Protein AF-A0A453T4C4-F1 (afdb_monomer_lite)

InterPro domains:
  IPR002092 DNA-directed RNA polymerase, phage-type [PTHR10102] (1-277)
  IPR024075 DNA-directed RNA polymerase, helix hairpin domain superfamily [G3DSA:1.10.287.260] (203-277)
  IPR029262 DNA-directed RNA polymerase, N-terminal [PF14700] (4-201)
  IPR029262 DNA-directed RNA polymerase, N-terminal [SM01311] (3-202)
  IPR037159 DNA-directed RNA polymerase, N-terminal domain superfamily [G3DSA:1.10.1320.10] (1-201)
  IPR043502 DNA/RNA polymerase superfamily [SSF56672] (8-277)

Structure (mmCIF, N/CA/C/O backbone):
data_AF-A0A453T4C4-F1
#
_entry.id   AF-A0A453T4C4-F1
#
loop_
_atom_site.group_PDB
_atom_site.id
_atom_site.type_symbol
_atom_site.label_atom_id
_atom_site.label_alt_id
_atom_site.label_comp_id
_atom_site.label_asym_id
_atom_site.label_entity_id
_atom_site.label_seq_id
_atom_site.pdbx_PDB_ins_code
_atom_site.Cartn_x
_atom_site.Cartn_y
_atom_site.Cartn_z
_atom_site.occupancy
_atom_site.B_iso_or_equiv
_atom_site.auth_seq_id
_atom_site.auth_comp_id
_atom_site.auth_asym_id
_atom_site.auth_atom_id
_atom_site.pdbx_PDB_model_num
ATOM 1 N N . TYR A 1 1 ? -4.595 -23.601 27.726 1.00 56.28 1 TYR A N 1
ATOM 2 C CA . TYR A 1 1 ? -3.467 -22.800 27.209 1.00 56.28 1 TYR A CA 1
ATOM 3 C C . TYR A 1 1 ? -3.621 -21.286 27.431 1.00 56.28 1 TYR A C 1
ATOM 5 O O . TYR A 1 1 ? -2.989 -20.775 28.345 1.00 56.28 1 TYR A O 1
ATOM 13 N N . LYS A 1 2 ? -4.492 -20.554 26.706 1.00 59.38 2 LYS A N 1
ATOM 14 C CA . LYS A 1 2 ? -4.579 -19.068 26.771 1.00 59.38 2 LYS A CA 1
ATOM 15 C C . LYS A 1 2 ? -4.822 -18.479 28.178 1.00 59.38 2 LYS A C 1
ATOM 17 O O . LYS A 1 2 ? -4.117 -17.570 28.600 1.00 59.38 2 LYS A O 1
ATOM 22 N N . VAL A 1 3 ? -5.747 -19.057 28.952 1.00 63.91 3 VAL A N 1
ATOM 23 C CA . VAL A 1 3 ? -6.042 -18.625 30.339 1.00 63.91 3 VAL A CA 1
ATOM 24 C C . VAL A 1 3 ? -4.865 -18.890 31.295 1.00 63.91 3 VAL A C 1
ATOM 26 O O . VAL A 1 3 ? -4.588 -18.088 32.183 1.00 63.91 3 VAL A O 1
ATOM 29 N N . GLN A 1 4 ? -4.130 -19.990 31.109 1.00 64.19 4 GLN A N 1
ATOM 30 C CA . GLN A 1 4 ? -2.937 -20.296 31.912 1.00 64.19 4 GLN A CA 1
ATOM 31 C C . GLN A 1 4 ? -1.783 -19.342 31.575 1.00 64.19 4 GLN A C 1
ATOM 33 O O . GLN A 1 4 ? -1.133 -18.836 32.490 1.00 64.19 4 GLN A O 1
ATOM 38 N N . ALA A 1 5 ? -1.585 -19.030 30.290 1.00 65.12 5 ALA A N 1
ATOM 39 C CA . ALA A 1 5 ? -0.603 -18.045 29.837 1.00 65.12 5 ALA A CA 1
ATOM 40 C C . ALA A 1 5 ? -0.883 -16.646 30.422 1.00 65.12 5 ALA A C 1
ATOM 42 O O . ALA A 1 5 ? 0.039 -15.987 30.901 1.00 65.12 5 ALA A O 1
ATOM 43 N N . PHE A 1 6 ? -2.156 -16.233 30.489 1.00 68.50 6 PHE A N 1
ATOM 44 C CA . PHE A 1 6 ? -2.586 -14.984 31.129 1.00 68.50 6 PHE A CA 1
ATOM 45 C C . PHE A 1 6 ? -2.192 -14.903 32.619 1.00 68.50 6 PHE A C 1
ATOM 47 O O . PHE A 1 6 ? -1.607 -13.916 33.085 1.00 68.50 6 PHE A O 1
ATOM 54 N N . PHE A 1 7 ? -2.434 -15.970 33.387 1.00 70.38 7 PHE A N 1
ATOM 55 C CA . PHE A 1 7 ? -2.047 -16.012 34.801 1.00 70.38 7 PHE A CA 1
ATOM 56 C C . PHE A 1 7 ? -0.528 -16.112 35.023 1.00 70.38 7 PHE A C 1
ATOM 58 O O . PHE A 1 7 ? -0.022 -15.569 36.007 1.00 70.38 7 PHE A O 1
ATOM 65 N N . GLN A 1 8 ? 0.214 -16.770 34.128 1.00 65.12 8 GLN A N 1
ATOM 66 C CA . GLN A 1 8 ? 1.679 -16.823 34.198 1.00 65.12 8 GLN A CA 1
ATOM 67 C C . GLN A 1 8 ? 2.321 -15.467 33.864 1.00 65.12 8 GLN A C 1
ATOM 69 O O . GLN A 1 8 ? 3.211 -15.020 34.593 1.00 65.12 8 GLN A O 1
ATOM 74 N N . LYS A 1 9 ? 1.831 -14.770 32.829 1.00 62.97 9 LYS A N 1
ATOM 75 C CA . LYS A 1 9 ? 2.274 -13.412 32.463 1.00 62.97 9 LYS A CA 1
ATOM 76 C C . LYS A 1 9 ? 2.058 -12.408 33.597 1.00 62.97 9 LYS A C 1
ATOM 78 O O . LYS A 1 9 ? 2.989 -11.702 33.973 1.00 62.97 9 LYS A O 1
ATOM 83 N N . THR A 1 10 ? 0.871 -12.384 34.208 1.00 58.97 10 THR A N 1
ATOM 84 C CA . THR A 1 10 ? 0.580 -11.475 35.339 1.00 58.97 10 THR A CA 1
ATOM 85 C C . THR A 1 10 ? 1.473 -11.742 36.553 1.00 58.97 10 THR A C 1
ATOM 87 O O . THR A 1 10 ? 1.896 -10.808 37.237 1.00 58.97 10 THR A O 1
ATOM 90 N N . ARG A 1 11 ? 1.828 -13.008 36.806 1.00 59.62 11 ARG A N 1
ATOM 91 C CA . ARG A 1 11 ? 2.779 -13.385 37.865 1.00 59.62 11 ARG A CA 1
ATOM 92 C C . ARG A 1 11 ? 4.210 -12.909 37.566 1.00 59.62 11 ARG A C 1
ATOM 94 O O . ARG A 1 11 ? 4.901 -12.519 38.502 1.00 59.62 11 ARG A O 1
ATOM 101 N N . ARG A 1 12 ? 4.629 -12.880 36.292 1.00 58.62 12 ARG A N 1
ATOM 102 C CA . ARG A 1 12 ? 5.910 -12.289 35.850 1.00 58.62 12 ARG A CA 1
ATOM 103 C C . ARG A 1 12 ? 5.918 -10.757 35.964 1.00 58.62 12 ARG A C 1
ATOM 105 O O . ARG A 1 12 ? 6.846 -10.231 36.564 1.00 58.62 12 ARG A O 1
ATOM 112 N N . LYS A 1 13 ? 4.857 -10.062 35.528 1.00 56.34 13 LYS A N 1
ATOM 113 C CA . LYS A 1 13 ? 4.694 -8.596 35.698 1.00 56.34 13 LYS A CA 1
ATOM 114 C C . LYS A 1 13 ? 4.731 -8.164 37.172 1.00 56.34 13 LYS A C 1
ATOM 116 O O . LYS A 1 13 ? 5.364 -7.178 37.510 1.00 56.34 13 LYS A O 1
ATOM 121 N N . THR A 1 14 ? 4.123 -8.943 38.074 1.00 54.84 14 THR A N 1
ATOM 122 C CA . THR A 1 14 ? 4.178 -8.662 39.528 1.00 54.84 14 THR A CA 1
ATOM 123 C C . THR A 1 14 ? 5.600 -8.808 40.094 1.00 54.84 14 THR A C 1
ATOM 125 O O . THR A 1 14 ? 5.926 -8.155 41.075 1.00 54.84 14 THR A O 1
ATOM 128 N N . ARG A 1 15 ? 6.450 -9.648 39.482 1.00 47.56 15 ARG A N 1
ATOM 129 C CA . ARG A 1 15 ? 7.858 -9.829 39.876 1.00 47.56 15 ARG A CA 1
ATOM 130 C C . ARG A 1 15 ? 8.806 -8.781 39.284 1.00 47.56 15 ARG A C 1
ATOM 132 O O . ARG A 1 15 ? 9.801 -8.500 39.929 1.00 47.56 15 ARG A O 1
ATOM 139 N N . SER A 1 16 ? 8.516 -8.208 38.110 1.00 46.75 16 SER A N 1
ATOM 140 C CA . SER A 1 16 ? 9.349 -7.145 37.507 1.00 46.75 16 SER A CA 1
ATOM 141 C C . SER A 1 16 ? 8.911 -5.723 37.891 1.00 46.75 16 SER A C 1
ATOM 143 O O . SER A 1 16 ? 9.448 -4.749 37.373 1.00 46.75 16 SER A O 1
ATOM 145 N N . LYS A 1 17 ? 7.932 -5.591 38.798 1.00 47.06 17 LYS A N 1
ATOM 146 C CA . LYS A 1 17 ? 7.392 -4.313 39.293 1.00 47.06 17 LYS A CA 1
ATOM 147 C C . LYS A 1 17 ? 8.383 -3.462 40.092 1.00 47.06 17 LYS A C 1
ATOM 149 O O . LYS A 1 17 ? 8.014 -2.372 40.507 1.00 47.06 17 LYS A O 1
ATOM 154 N N . THR A 1 18 ? 9.607 -3.935 40.301 1.00 43.78 18 THR A N 1
ATOM 155 C CA . THR A 1 18 ? 10.638 -3.178 41.010 1.00 43.78 18 THR A CA 1
ATOM 156 C C . THR A 1 18 ? 11.220 -2.028 40.172 1.00 43.78 18 THR A C 1
ATOM 158 O O . THR A 1 18 ? 11.820 -1.144 40.763 1.00 43.78 18 THR A O 1
ATOM 161 N N . GLU A 1 19 ? 11.020 -1.972 38.841 1.00 38.25 19 GLU A N 1
ATOM 162 C CA . GLU A 1 19 ? 11.728 -0.989 37.982 1.00 38.25 19 GLU A CA 1
ATOM 163 C C . GLU A 1 19 ? 10.939 -0.407 36.778 1.00 38.25 19 GLU A C 1
ATOM 165 O O . GLU A 1 19 ? 11.551 0.110 35.851 1.00 38.25 19 GLU A O 1
ATOM 170 N N . SER A 1 20 ? 9.596 -0.441 36.725 1.00 38.00 20 SER A N 1
ATOM 171 C CA . SER A 1 20 ? 8.876 0.198 35.592 1.00 38.00 20 SER A CA 1
ATOM 172 C C . SER A 1 20 ? 7.711 1.090 36.015 1.00 38.00 20 SER A C 1
ATOM 174 O O . SER A 1 20 ? 6.775 0.624 36.670 1.00 38.00 20 SER A O 1
ATOM 176 N N . GLU A 1 21 ? 7.761 2.356 35.586 1.00 43.00 21 GLU A N 1
ATOM 177 C CA . GLU A 1 21 ? 6.653 3.315 35.605 1.00 43.00 21 GLU A CA 1
ATOM 178 C C . GLU A 1 21 ? 5.547 2.835 34.655 1.00 43.00 21 GLU A C 1
ATOM 180 O O . GLU A 1 21 ? 5.537 3.134 33.464 1.00 43.00 21 GLU A O 1
ATOM 185 N N . ASN A 1 22 ? 4.617 2.034 35.173 1.00 47.81 22 ASN A N 1
ATOM 186 C CA . ASN A 1 22 ? 3.347 1.778 34.502 1.00 47.81 22 ASN A CA 1
ATOM 187 C C . ASN A 1 22 ? 2.265 2.683 35.093 1.00 47.81 22 ASN A C 1
ATOM 189 O O . ASN A 1 22 ? 2.216 2.898 36.305 1.00 47.81 22 ASN A O 1
ATOM 193 N N . ASP A 1 23 ? 1.374 3.164 34.227 1.00 51.44 23 ASP A N 1
ATOM 194 C CA . ASP A 1 23 ? 0.224 3.985 34.596 1.00 51.44 23 ASP A CA 1
ATOM 195 C C . ASP A 1 23 ? -0.630 3.282 35.684 1.00 51.44 23 ASP A C 1
ATOM 197 O O . ASP A 1 23 ? -1.165 2.186 35.454 1.00 51.44 23 ASP A O 1
ATOM 201 N N . PRO A 1 24 ? -0.796 3.889 36.877 1.00 55.84 24 PRO A N 1
ATOM 202 C CA . PRO A 1 24 ? -1.562 3.308 37.979 1.00 55.84 24 PRO A CA 1
ATOM 203 C C . PRO A 1 24 ? -3.048 3.077 37.644 1.00 55.84 24 PRO A C 1
ATOM 205 O O . PRO A 1 24 ? -3.720 2.313 38.349 1.00 55.84 24 PRO A O 1
ATOM 208 N N . GLY A 1 25 ? -3.582 3.708 36.590 1.00 56.97 25 GLY A N 1
ATOM 209 C CA . GLY A 1 25 ? -4.924 3.450 36.061 1.00 56.97 25 GLY A CA 1
ATOM 210 C C . GLY A 1 25 ? -5.048 2.079 35.386 1.00 56.97 25 GLY A C 1
ATOM 211 O O . GLY A 1 25 ? -5.925 1.286 35.746 1.00 56.97 25 GLY A O 1
ATOM 212 N N . LEU A 1 26 ? -4.119 1.763 34.480 1.00 55.34 26 LEU A N 1
ATOM 213 C CA . LEU A 1 26 ? -4.047 0.490 33.749 1.00 55.34 26 LEU A CA 1
ATOM 214 C C . LEU A 1 26 ? -3.855 -0.710 34.686 1.00 55.34 26 LEU A C 1
ATOM 216 O O . LEU A 1 26 ? -4.481 -1.759 34.513 1.00 55.34 26 LEU A O 1
ATOM 220 N N . ASP A 1 27 ? -3.056 -0.538 35.737 1.00 60.72 27 ASP A N 1
ATOM 221 C CA . ASP A 1 27 ? -2.823 -1.565 36.755 1.00 60.72 27 ASP A CA 1
ATOM 222 C C . ASP A 1 27 ? -4.096 -1.921 37.546 1.00 60.72 27 ASP A C 1
ATOM 224 O O . ASP A 1 27 ? -4.342 -3.089 37.879 1.00 60.72 27 ASP A O 1
ATOM 228 N N . LYS A 1 28 ? -4.944 -0.925 37.838 1.00 68.56 28 LYS A N 1
ATOM 229 C CA . LYS A 1 28 ? -6.232 -1.138 38.517 1.00 68.56 28 LYS A CA 1
ATOM 230 C C . LYS A 1 28 ? -7.227 -1.866 37.616 1.00 68.56 28 LYS A C 1
ATOM 232 O O . LYS A 1 28 ? -7.977 -2.712 38.111 1.00 68.56 28 LYS A O 1
ATOM 237 N N . GLU A 1 29 ? -7.242 -1.566 36.320 1.00 65.19 29 GLU A N 1
ATOM 238 C CA . GLU A 1 29 ? -8.101 -2.251 35.347 1.00 65.19 29 GLU A CA 1
ATOM 239 C C . GLU A 1 29 ? -7.674 -3.707 35.133 1.00 65.19 29 GLU A C 1
ATOM 241 O O . GLU A 1 29 ? -8.504 -4.608 35.277 1.00 65.19 29 GLU A O 1
ATOM 246 N N . GLN A 1 30 ? -6.377 -3.969 34.953 1.00 67.50 30 GLN A N 1
ATOM 247 C CA . GLN A 1 30 ? -5.835 -5.333 34.861 1.00 67.50 30 GLN A CA 1
ATOM 248 C C . GLN A 1 30 ? -6.117 -6.151 36.134 1.00 67.50 30 GLN A C 1
ATOM 250 O O . GLN A 1 30 ? -6.468 -7.336 36.078 1.00 67.50 30 GLN A O 1
ATOM 255 N N . ALA A 1 31 ? -6.036 -5.531 37.317 1.00 71.88 31 ALA A N 1
ATOM 256 C CA . ALA A 1 31 ? -6.382 -6.190 38.576 1.00 71.88 31 ALA A CA 1
ATOM 257 C C . ALA A 1 31 ? -7.878 -6.557 38.668 1.00 71.88 31 ALA A C 1
ATOM 259 O O . ALA A 1 31 ? -8.216 -7.624 39.200 1.00 71.88 31 ALA A O 1
ATOM 260 N N . LYS A 1 32 ? -8.776 -5.710 38.143 1.00 77.38 32 LYS A N 1
ATOM 261 C CA . LYS A 1 32 ? -10.220 -5.992 38.054 1.00 77.38 32 LYS A CA 1
ATOM 262 C C . LYS A 1 32 ? -10.501 -7.127 37.067 1.00 77.38 32 LYS A C 1
ATOM 264 O O . LYS A 1 32 ? -11.182 -8.081 37.451 1.00 77.38 32 LYS A O 1
ATOM 269 N N . CYS A 1 33 ? -9.911 -7.089 35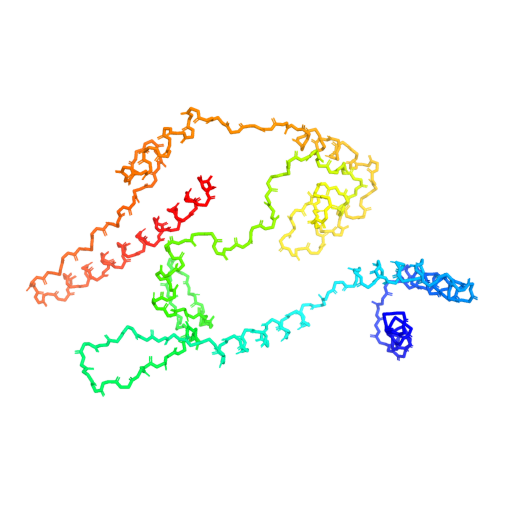.870 1.00 71.69 33 CYS A N 1
ATOM 270 C CA . CYS A 1 33 ? -10.012 -8.162 34.876 1.00 71.69 33 CYS A CA 1
ATOM 271 C C . CYS A 1 33 ? -9.539 -9.498 35.452 1.00 71.69 33 CYS A C 1
ATOM 273 O O . CYS A 1 33 ? -10.258 -10.492 35.391 1.00 71.69 33 CYS A O 1
ATOM 275 N N . ARG A 1 34 ? -8.409 -9.520 36.168 1.00 78.00 34 ARG A N 1
ATOM 276 C CA . ARG A 1 34 ? -7.907 -10.729 36.838 1.00 78.00 34 ARG A CA 1
ATOM 277 C C . ARG A 1 34 ? -8.886 -11.306 37.863 1.00 78.00 34 ARG A C 1
ATOM 279 O O . ARG A 1 34 ? -9.027 -12.530 37.947 1.00 78.00 34 ARG A O 1
ATOM 286 N N . LYS A 1 35 ? -9.535 -10.461 38.673 1.00 82.88 35 LYS A N 1
ATOM 287 C CA . LYS A 1 35 ? -10.562 -10.907 39.634 1.00 82.88 35 LYS A CA 1
ATOM 288 C C . LYS A 1 35 ? -11.771 -11.498 38.903 1.00 82.88 35 LYS A C 1
ATOM 290 O O . LYS A 1 35 ? -12.276 -12.532 39.337 1.00 82.88 35 LYS A O 1
ATOM 295 N N . LEU A 1 36 ? -12.171 -10.895 37.783 1.00 80.56 36 LEU A N 1
ATOM 296 C CA . LEU A 1 36 ? -13.275 -11.362 36.946 1.00 80.56 36 LEU A CA 1
ATOM 297 C C . LEU A 1 36 ? -12.952 -12.694 36.249 1.00 80.56 36 LEU A C 1
ATOM 299 O O . LEU A 1 36 ? -13.725 -13.639 36.345 1.00 80.56 36 LEU A O 1
ATOM 303 N N . VAL A 1 37 ? -11.770 -12.837 35.641 1.00 80.94 37 VAL A N 1
ATOM 304 C CA . VAL A 1 37 ? -11.323 -14.106 35.038 1.00 80.94 37 VAL A CA 1
ATOM 305 C C . VAL A 1 37 ? -11.273 -15.207 36.102 1.00 80.94 37 VAL A C 1
ATOM 307 O O . VAL A 1 37 ? -11.763 -16.311 35.871 1.00 80.94 37 VAL A O 1
ATOM 310 N N . LYS A 1 38 ? -10.748 -14.922 37.306 1.00 83.94 38 LYS A N 1
ATOM 311 C CA . LYS A 1 38 ? -10.742 -15.894 38.415 1.00 83.94 38 LYS A CA 1
ATOM 312 C C . LYS A 1 38 ? -12.151 -16.292 38.855 1.00 83.94 38 LYS A C 1
ATOM 314 O O . LYS A 1 38 ? -12.366 -17.467 39.146 1.00 83.94 38 LYS A O 1
ATOM 319 N N . SER A 1 39 ? -13.095 -15.352 38.931 1.00 86.81 39 SER A N 1
ATOM 320 C CA . SER A 1 39 ? -14.474 -15.664 39.323 1.00 86.81 39 SER A CA 1
ATOM 321 C C . SER A 1 39 ? -15.191 -16.491 38.251 1.00 86.81 39 SER A C 1
ATOM 323 O O . SER A 1 39 ? -15.864 -17.459 38.596 1.00 86.81 39 SER A O 1
ATOM 325 N N . LEU A 1 40 ? -14.976 -16.193 36.967 1.00 83.88 40 LEU A N 1
ATOM 326 C CA . LEU A 1 40 ? -15.532 -16.947 35.839 1.00 83.88 40 LEU A CA 1
ATOM 327 C C . LEU A 1 40 ? -14.971 -18.372 35.760 1.00 83.88 40 LEU A C 1
ATOM 329 O O . LEU A 1 40 ? -15.734 -19.321 35.583 1.00 83.88 40 LEU A O 1
ATOM 333 N N . VAL A 1 41 ? -13.664 -18.544 35.985 1.00 83.94 41 VAL A N 1
ATOM 334 C CA . VAL A 1 41 ? -13.029 -19.870 36.062 1.00 83.94 41 VAL A CA 1
ATOM 335 C C . VAL A 1 41 ? -13.570 -20.669 37.253 1.00 83.94 41 VAL A C 1
ATOM 337 O O . VAL A 1 41 ? -13.914 -21.837 37.090 1.00 83.94 41 VAL A O 1
ATOM 340 N N . ARG A 1 42 ? -13.729 -20.045 38.433 1.00 85.06 42 ARG A N 1
ATOM 341 C CA . ARG A 1 42 ? -14.343 -20.692 39.613 1.00 85.06 42 ARG A CA 1
ATOM 342 C C . ARG A 1 42 ? -15.796 -21.109 39.369 1.00 85.06 42 ARG A C 1
ATOM 344 O O . ARG A 1 42 ? -16.213 -22.151 39.855 1.00 85.06 42 ARG A O 1
ATOM 351 N N . ARG A 1 43 ? -16.548 -20.328 38.587 1.00 86.56 43 ARG A N 1
ATOM 352 C CA . ARG A 1 43 ? -17.940 -20.609 38.188 1.00 86.56 43 ARG A CA 1
ATOM 353 C C . ARG A 1 43 ? -18.059 -21.558 36.981 1.00 86.56 43 ARG A C 1
ATOM 355 O O . ARG A 1 43 ? -19.147 -21.688 36.436 1.00 86.56 43 ARG A O 1
ATOM 362 N N . ARG A 1 44 ? -16.960 -22.188 36.533 1.00 81.38 44 ARG A N 1
ATOM 363 C CA . ARG A 1 44 ? -16.880 -23.069 35.344 1.00 81.38 44 ARG A CA 1
ATOM 364 C C . ARG A 1 44 ? -17.335 -22.426 34.019 1.00 81.38 44 ARG A C 1
ATOM 366 O O . ARG A 1 44 ? -17.537 -23.124 33.030 1.00 81.38 44 ARG A O 1
ATOM 373 N N . LYS A 1 45 ? -17.408 -21.094 33.942 1.00 84.00 45 LYS A N 1
ATOM 374 C CA . LYS A 1 45 ? -17.746 -20.342 32.722 1.00 84.00 45 LYS A CA 1
ATOM 375 C C . LYS A 1 45 ? -16.512 -20.110 31.843 1.00 84.00 45 LYS A C 1
ATOM 377 O O . LYS A 1 45 ? -16.033 -18.987 31.678 1.00 84.00 45 LYS A O 1
ATOM 382 N N . LEU A 1 46 ? -15.957 -21.196 31.311 1.00 76.81 46 LEU A N 1
ATOM 383 C CA . LEU A 1 46 ? -14.664 -21.181 30.617 1.00 76.81 46 LEU A CA 1
ATOM 384 C C . LEU A 1 46 ? -14.682 -20.392 29.299 1.00 76.81 46 LEU A C 1
ATOM 386 O O . LEU A 1 46 ? -13.703 -19.719 28.994 1.00 76.81 46 LEU A O 1
ATOM 390 N N . THR A 1 47 ? -15.786 -20.412 28.554 1.00 77.75 47 THR A N 1
ATOM 391 C CA . THR A 1 47 ? -15.954 -19.663 27.296 1.00 77.75 47 THR A CA 1
ATOM 392 C C . THR A 1 47 ? -15.974 -18.149 27.510 1.00 77.75 47 THR A C 1
ATOM 394 O O . THR A 1 47 ? -15.309 -17.419 26.780 1.00 77.75 47 THR A O 1
ATOM 397 N N . GLU A 1 48 ? -16.676 -17.659 28.534 1.00 78.06 48 GLU A N 1
ATOM 398 C CA . GLU A 1 48 ? -16.675 -16.231 28.898 1.00 78.06 48 GLU A CA 1
ATOM 399 C C . GLU A 1 48 ? -15.287 -15.785 29.388 1.00 78.06 48 GLU A C 1
ATOM 401 O O . GLU A 1 48 ? -14.789 -14.738 28.977 1.00 78.06 48 GLU A O 1
ATOM 406 N N . ALA A 1 49 ? -14.618 -16.612 30.202 1.00 75.94 49 ALA A N 1
ATOM 407 C CA . ALA A 1 49 ? -13.253 -16.345 30.656 1.00 75.94 49 ALA A CA 1
ATOM 408 C C . ALA A 1 49 ? -12.248 -16.308 29.491 1.00 75.94 49 ALA A C 1
ATOM 410 O O . ALA A 1 49 ? -11.360 -15.460 29.469 1.00 75.94 49 ALA A O 1
ATOM 411 N N . GLN A 1 50 ? -12.389 -17.207 28.513 1.00 73.62 50 GLN A N 1
ATOM 412 C CA . GLN A 1 50 ? -11.556 -17.221 27.312 1.00 73.62 50 GLN A CA 1
ATOM 413 C C . GLN A 1 50 ? -11.785 -15.988 26.441 1.00 73.62 50 GLN A C 1
ATOM 415 O O . GLN A 1 50 ? -10.802 -15.411 25.991 1.00 73.62 50 GLN A O 1
ATOM 420 N N . LYS A 1 51 ? -13.036 -15.553 26.239 1.00 76.81 51 LYS A N 1
ATOM 421 C CA . LYS A 1 51 ? -13.345 -14.322 25.490 1.00 76.81 51 LYS A CA 1
ATOM 422 C C . LYS A 1 51 ? -12.726 -13.089 26.146 1.00 76.81 51 LYS A C 1
ATOM 424 O O . LYS A 1 51 ? -12.120 -12.279 25.457 1.00 76.81 51 LYS A O 1
ATOM 429 N N . LEU A 1 52 ? -12.820 -12.983 27.471 1.00 73.50 52 LEU A N 1
ATOM 430 C CA . LEU A 1 52 ? -12.247 -11.867 28.224 1.00 73.50 52 LEU A CA 1
ATOM 431 C C . LEU A 1 52 ? -10.713 -11.844 28.149 1.00 73.50 52 LEU A C 1
ATOM 433 O O . LEU A 1 52 ? -10.115 -10.805 27.898 1.00 73.50 52 LEU A O 1
ATOM 437 N N . VAL A 1 53 ? -10.077 -13.009 28.308 1.00 71.44 53 VAL A N 1
ATOM 438 C CA . VAL A 1 53 ? -8.619 -13.148 28.173 1.00 71.44 53 VAL A CA 1
ATOM 439 C C . VAL A 1 53 ? -8.166 -12.887 26.737 1.00 71.44 53 VAL A C 1
ATOM 441 O O . VAL A 1 53 ? -7.110 -12.302 26.535 1.00 71.44 53 VAL A O 1
ATOM 444 N N . GLN A 1 54 ? -8.943 -13.306 25.739 1.00 66.62 54 GLN A N 1
ATOM 445 C CA . GLN A 1 54 ? -8.641 -13.052 24.334 1.00 66.62 54 GLN A CA 1
ATOM 446 C C . GLN A 1 54 ? -8.665 -11.550 24.037 1.00 66.62 54 GLN A C 1
ATOM 448 O O . GLN A 1 54 ? -7.700 -11.055 23.473 1.00 66.62 54 GLN A O 1
ATOM 453 N N . GLN A 1 55 ? -9.686 -10.828 24.509 1.00 64.12 55 GLN A N 1
ATOM 454 C CA . GLN A 1 55 ? -9.757 -9.367 24.393 1.00 64.12 55 GLN A CA 1
ATOM 455 C C . GLN A 1 55 ? -8.554 -8.681 25.048 1.00 64.12 55 GLN A C 1
ATOM 457 O O . GLN A 1 55 ? -7.999 -7.747 24.490 1.00 64.12 55 GLN A O 1
ATOM 462 N N . GLU A 1 56 ? -8.116 -9.150 26.217 1.00 63.69 56 GLU A N 1
ATOM 463 C CA . GLU A 1 56 ? -6.980 -8.557 26.933 1.00 63.69 56 GLU A CA 1
ATOM 464 C C . GLU A 1 56 ? -5.623 -8.888 26.285 1.00 63.69 56 GLU A C 1
ATOM 466 O O . GLU A 1 56 ? -4.723 -8.053 26.275 1.00 63.69 56 GLU A O 1
ATOM 471 N N . ILE A 1 57 ? -5.473 -10.085 25.708 1.00 59.44 57 ILE A N 1
ATOM 472 C CA . ILE A 1 57 ? -4.273 -10.481 24.952 1.00 59.44 57 ILE A CA 1
ATOM 473 C C . ILE A 1 57 ? -4.201 -9.742 23.611 1.00 59.44 57 ILE A C 1
ATOM 475 O O . ILE A 1 57 ? -3.115 -9.333 23.215 1.00 59.44 57 ILE A O 1
ATOM 479 N N . GLU A 1 58 ? -5.332 -9.554 22.930 1.00 55.53 58 GLU A N 1
ATOM 480 C CA . GLU A 1 58 ? -5.424 -8.782 21.682 1.00 55.53 58 GLU A CA 1
ATOM 481 C C . GLU A 1 58 ? -5.125 -7.289 21.886 1.00 55.53 58 GLU A C 1
ATOM 483 O O . GLU A 1 58 ? -4.720 -6.617 20.943 1.00 55.53 58 GLU A O 1
ATOM 488 N N . LEU A 1 59 ? -5.269 -6.777 23.112 1.00 55.62 59 LEU A N 1
ATOM 489 C CA . LEU A 1 59 ? -4.924 -5.399 23.471 1.00 55.62 59 LEU A CA 1
ATOM 490 C C . LEU A 1 59 ? -3.420 -5.182 23.717 1.00 55.62 59 LEU A C 1
ATOM 492 O O . LEU A 1 59 ? -2.971 -4.036 23.723 1.00 55.62 59 LEU A O 1
ATOM 496 N N . GLU A 1 60 ? -2.629 -6.240 23.932 1.00 63.88 60 GLU A N 1
ATOM 497 C CA . GLU A 1 60 ? -1.183 -6.111 24.154 1.00 63.88 60 GLU A CA 1
ATOM 498 C C . GLU A 1 60 ? -0.465 -6.062 22.794 1.00 63.88 60 GLU A C 1
ATOM 500 O O . GLU A 1 60 ? 0.025 -7.072 22.283 1.00 63.88 60 GLU A O 1
ATOM 505 N N . GLU A 1 61 ? -0.436 -4.864 22.195 1.00 69.56 61 GLU A N 1
ATOM 506 C CA . GLU A 1 61 ? 0.356 -4.572 20.994 1.00 69.56 61 GLU A CA 1
ATOM 507 C C . GLU A 1 61 ? 1.810 -5.029 21.230 1.00 69.56 61 GLU A C 1
ATOM 509 O O . GLU A 1 61 ? 2.425 -4.716 22.255 1.00 69.56 61 GLU A O 1
ATOM 514 N N . TRP A 1 62 ? 2.378 -5.805 20.300 1.00 80.56 62 TRP A N 1
ATOM 515 C CA . TRP A 1 62 ? 3.787 -6.186 20.394 1.00 80.56 62 TRP A CA 1
ATOM 516 C C . TRP A 1 62 ? 4.669 -4.939 20.373 1.00 80.56 62 TRP A C 1
ATOM 518 O O . TRP A 1 62 ? 4.505 -4.066 19.524 1.00 80.56 62 TRP A O 1
ATOM 528 N N . GLY A 1 63 ? 5.643 -4.884 21.282 1.00 82.25 63 GLY A N 1
ATOM 529 C CA . GLY A 1 63 ? 6.659 -3.841 21.250 1.00 82.25 63 GLY A CA 1
ATOM 530 C C . GLY A 1 63 ? 7.469 -3.898 19.954 1.00 82.25 63 GLY A C 1
ATOM 531 O O . GLY A 1 63 ? 7.660 -4.969 19.372 1.00 82.25 63 GLY A O 1
ATOM 532 N N . THR A 1 64 ? 7.988 -2.746 19.530 1.00 85.31 64 THR A N 1
ATOM 533 C CA . THR A 1 64 ? 8.767 -2.602 18.291 1.00 85.31 64 THR A CA 1
ATOM 534 C C . THR A 1 64 ? 9.928 -3.591 18.222 1.00 85.31 64 THR A C 1
ATOM 536 O O . THR A 1 64 ? 10.150 -4.204 17.187 1.00 85.31 64 THR A O 1
ATOM 539 N N . GLU A 1 65 ? 10.625 -3.828 19.334 1.00 89.62 65 GLU A N 1
ATOM 540 C CA . GLU A 1 65 ? 11.731 -4.789 19.384 1.00 89.62 65 GLU A CA 1
ATOM 541 C C . GLU A 1 65 ? 11.281 -6.226 19.076 1.00 89.62 65 GLU A C 1
ATOM 543 O O . GLU A 1 65 ? 11.943 -6.935 18.320 1.00 89.62 65 GLU A O 1
ATOM 548 N N . ALA A 1 66 ? 10.142 -6.657 19.625 1.00 90.44 66 ALA A N 1
ATOM 549 C CA . ALA A 1 66 ? 9.606 -7.993 19.378 1.00 90.44 66 ALA A CA 1
ATOM 550 C C . ALA A 1 66 ? 9.148 -8.150 17.921 1.00 90.44 66 ALA A C 1
ATOM 552 O O . ALA A 1 66 ? 9.427 -9.176 17.302 1.00 90.44 66 ALA A O 1
ATOM 553 N N . GLN A 1 67 ? 8.500 -7.119 17.365 1.00 90.62 67 GLN A N 1
ATOM 554 C CA . GLN A 1 67 ? 8.099 -7.084 15.955 1.00 90.62 67 GLN A CA 1
ATOM 555 C C . GLN A 1 67 ? 9.309 -7.167 15.024 1.00 90.62 67 GLN A C 1
ATOM 557 O O . GLN A 1 67 ? 9.294 -7.959 14.087 1.00 90.62 67 GLN A O 1
ATOM 562 N N . VAL A 1 68 ? 10.369 -6.403 15.308 1.00 93.62 68 VAL A N 1
ATOM 563 C CA . VAL A 1 68 ? 11.608 -6.424 14.521 1.00 93.62 68 VAL A CA 1
ATOM 564 C C . VAL A 1 68 ? 12.284 -7.787 14.620 1.00 93.62 68 VAL A C 1
ATOM 566 O O . VAL A 1 68 ? 12.575 -8.381 13.592 1.00 93.62 68 VAL A O 1
ATOM 569 N N . LYS A 1 69 ? 12.476 -8.335 15.827 1.00 95.06 69 LYS A N 1
ATOM 570 C CA . LYS A 1 69 ? 13.113 -9.652 16.010 1.00 95.06 69 LYS A CA 1
ATOM 571 C C . LYS A 1 69 ? 12.370 -10.763 15.272 1.00 95.06 69 LYS A C 1
ATOM 573 O O . LYS A 1 69 ? 12.999 -11.580 14.604 1.00 95.06 69 LYS A O 1
ATOM 578 N N . LEU A 1 70 ? 11.041 -10.788 15.378 1.00 95.19 70 LEU A N 1
ATOM 579 C CA . LEU A 1 70 ? 10.242 -11.780 14.668 1.00 95.19 70 LEU A CA 1
ATOM 580 C C . LEU A 1 70 ? 10.280 -11.550 13.154 1.00 95.19 70 LEU A C 1
ATOM 582 O O . LEU A 1 70 ? 10.502 -12.501 12.413 1.00 95.19 70 LEU A O 1
ATOM 586 N N . GLY A 1 71 ? 10.085 -10.309 12.702 1.00 95.00 71 GLY A N 1
ATOM 587 C CA . GLY A 1 71 ? 10.103 -9.953 11.285 1.00 95.00 71 GLY A CA 1
ATOM 588 C C . GLY A 1 71 ? 11.427 -10.320 10.620 1.00 95.00 71 GLY A C 1
ATOM 589 O O . GLY A 1 71 ? 11.422 -10.987 9.591 1.00 95.00 71 GLY A O 1
ATOM 590 N N . THR A 1 72 ? 12.555 -9.984 11.253 1.00 94.62 72 THR A N 1
ATOM 591 C CA . THR A 1 72 ? 13.890 -10.377 10.784 1.00 94.62 72 THR A CA 1
ATOM 592 C C . THR A 1 72 ? 14.010 -11.890 10.684 1.00 94.62 72 THR A C 1
ATOM 594 O O . THR A 1 72 ? 14.433 -12.386 9.646 1.00 94.62 72 THR A O 1
ATOM 597 N N . ARG A 1 73 ? 13.575 -12.644 11.703 1.00 96.00 73 ARG A N 1
ATOM 598 C CA . ARG A 1 73 ? 13.678 -14.107 11.657 1.00 96.00 73 ARG A CA 1
ATOM 599 C C . ARG A 1 73 ? 12.825 -14.726 10.549 1.00 96.00 73 ARG A C 1
ATOM 601 O O . ARG A 1 73 ? 13.251 -15.689 9.923 1.00 96.00 73 ARG A O 1
ATOM 608 N N . LEU A 1 74 ? 11.630 -14.192 10.305 1.00 96.50 74 LEU A N 1
ATOM 609 C CA . LEU A 1 74 ? 10.766 -14.654 9.216 1.00 96.50 74 LEU A CA 1
ATOM 610 C C . LEU A 1 74 ? 11.383 -14.365 7.844 1.00 96.50 74 LEU A C 1
ATOM 612 O O . LEU A 1 74 ? 11.331 -15.214 6.961 1.00 96.50 74 LEU A O 1
ATOM 616 N N . ILE A 1 75 ? 12.001 -13.195 7.684 1.00 95.12 75 ILE A N 1
ATOM 617 C CA . ILE A 1 75 ? 12.716 -12.821 6.462 1.00 95.12 75 ILE A CA 1
ATOM 618 C C . ILE A 1 75 ? 13.951 -13.705 6.252 1.00 95.12 75 ILE A C 1
ATOM 620 O O . ILE A 1 75 ? 14.180 -14.154 5.137 1.00 95.12 75 ILE A O 1
ATOM 624 N N . GLU A 1 76 ? 14.727 -13.991 7.299 1.00 94.00 76 GLU A N 1
ATOM 625 C CA . GLU A 1 76 ? 15.856 -14.932 7.229 1.00 94.00 76 GLU A CA 1
ATOM 626 C C . GLU A 1 76 ? 15.400 -16.315 6.765 1.00 94.00 76 GLU A C 1
ATOM 628 O O . GLU A 1 76 ? 15.963 -16.865 5.828 1.00 94.00 76 GLU A O 1
ATOM 633 N N . LEU A 1 77 ? 14.327 -16.849 7.358 1.00 96.31 77 LEU A N 1
ATOM 634 C CA . LEU A 1 77 ? 13.767 -18.136 6.944 1.00 96.31 77 LEU A CA 1
ATOM 635 C C . LEU A 1 77 ? 13.308 -18.121 5.481 1.00 96.31 77 LEU A C 1
ATOM 637 O O . LEU A 1 77 ? 13.470 -19.120 4.786 1.00 96.31 77 LEU A O 1
ATOM 641 N N . LEU A 1 78 ? 12.752 -17.004 5.005 1.00 94.75 78 LEU A N 1
ATOM 642 C CA . LEU A 1 78 ? 12.392 -16.836 3.598 1.00 94.75 78 LEU A CA 1
ATOM 643 C C . LEU A 1 78 ? 13.638 -16.833 2.697 1.00 94.75 78 LEU A C 1
ATOM 645 O O . LEU A 1 78 ? 13.638 -17.506 1.672 1.00 94.75 78 LEU A O 1
ATOM 649 N N . LEU A 1 79 ? 14.697 -16.118 3.084 1.00 93.56 79 LEU A N 1
ATOM 650 C CA . LEU A 1 79 ? 15.965 -16.070 2.346 1.00 93.56 79 LEU A CA 1
ATOM 651 C C . LEU A 1 79 ? 16.629 -17.452 2.252 1.00 93.56 79 LEU A C 1
ATOM 653 O O . LEU A 1 79 ? 17.136 -17.806 1.192 1.00 93.56 79 LEU A O 1
ATOM 657 N N . ASP A 1 80 ? 16.583 -18.231 3.334 1.00 93.44 80 ASP A N 1
ATOM 658 C CA . ASP A 1 80 ? 17.207 -19.556 3.417 1.00 93.44 80 ASP A CA 1
ATOM 659 C C . ASP A 1 80 ? 16.419 -20.649 2.673 1.00 93.44 80 ASP A C 1
ATOM 661 O O . ASP A 1 80 ? 16.968 -21.711 2.384 1.00 93.44 80 ASP A O 1
ATOM 665 N N . SER A 1 81 ? 15.129 -20.428 2.395 1.00 94.50 81 SER A N 1
ATOM 666 C CA . SER A 1 81 ? 14.237 -21.448 1.816 1.00 94.50 81 SER A CA 1
ATOM 667 C C . SER A 1 81 ? 13.763 -21.152 0.395 1.00 94.50 81 SER A C 1
ATOM 669 O O . SER A 1 81 ? 13.362 -22.077 -0.312 1.00 94.50 81 SER A O 1
ATOM 671 N N . ALA A 1 82 ? 13.795 -19.894 -0.048 1.00 93.62 82 ALA A N 1
ATOM 672 C CA . ALA A 1 82 ? 13.305 -19.512 -1.364 1.00 93.62 82 ALA A CA 1
ATOM 673 C C . ALA A 1 82 ? 14.414 -19.608 -2.423 1.00 93.62 82 AL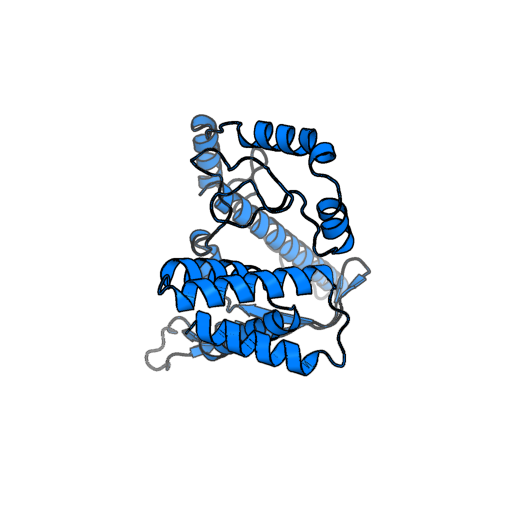A A C 1
ATOM 675 O O . ALA A 1 82 ? 15.318 -18.771 -2.481 1.00 93.62 82 ALA A O 1
ATOM 676 N N . PHE A 1 83 ? 14.296 -20.592 -3.313 1.00 91.44 83 PHE A N 1
ATOM 677 C CA . PHE A 1 83 ? 15.189 -20.789 -4.455 1.00 91.44 83 PHE A CA 1
ATOM 678 C C . PHE A 1 83 ? 14.412 -20.716 -5.766 1.00 91.44 83 PHE A C 1
ATOM 680 O O . PHE A 1 83 ? 13.244 -21.095 -5.838 1.00 91.44 83 PHE A O 1
ATOM 687 N N . VAL A 1 84 ? 15.079 -20.225 -6.803 1.00 89.44 84 VAL A N 1
ATOM 688 C CA . VAL A 1 84 ? 14.568 -20.144 -8.169 1.00 89.44 84 VAL A CA 1
ATOM 689 C C . VAL A 1 84 ? 15.466 -20.994 -9.043 1.00 89.44 84 VAL A C 1
ATOM 691 O O . VAL A 1 84 ? 16.693 -20.925 -8.947 1.00 89.44 84 VAL A O 1
ATOM 694 N N . GLN A 1 85 ? 14.837 -21.788 -9.896 1.00 85.31 85 GLN A N 1
ATOM 695 C CA . GLN A 1 85 ? 15.520 -22.536 -10.931 1.00 85.31 85 GLN A CA 1
ATOM 696 C C . GLN A 1 85 ? 15.626 -21.654 -12.175 1.00 85.31 85 GLN A C 1
ATOM 698 O O . GLN A 1 85 ? 14.620 -21.116 -12.645 1.00 85.31 85 GLN A O 1
ATOM 703 N N . SER A 1 86 ? 16.838 -21.486 -12.698 1.00 77.00 86 SER A N 1
ATOM 704 C CA . SER A 1 86 ? 17.018 -20.838 -13.998 1.00 77.00 86 SER A CA 1
ATOM 705 C C . SER A 1 86 ? 16.352 -21.688 -15.097 1.00 77.00 86 SER A C 1
ATOM 707 O O . SER A 1 86 ? 16.358 -22.919 -14.988 1.00 77.00 86 SER A O 1
ATOM 709 N N . PRO A 1 87 ? 15.754 -21.078 -16.142 1.00 72.88 87 PRO A N 1
ATOM 710 C CA . PRO A 1 87 ? 15.253 -21.824 -17.292 1.00 72.88 87 PRO A CA 1
ATOM 711 C C . PRO A 1 87 ? 16.356 -22.744 -17.813 1.00 72.88 87 PRO A C 1
ATOM 713 O O . PRO A 1 87 ? 17.509 -22.325 -17.864 1.00 72.88 87 PRO A O 1
ATOM 716 N N . ALA A 1 88 ? 16.022 -23.992 -18.144 1.00 60.97 88 ALA A N 1
ATOM 717 C CA . ALA A 1 88 ? 17.013 -24.943 -18.627 1.00 60.97 88 ALA A CA 1
ATOM 718 C C . ALA A 1 88 ? 17.705 -24.368 -19.871 1.00 60.97 88 ALA A C 1
ATOM 720 O O . ALA A 1 88 ? 17.066 -24.194 -20.913 1.00 60.97 88 ALA A O 1
ATOM 721 N N . ASP A 1 89 ? 18.997 -24.059 -19.756 1.00 57.81 89 ASP A N 1
ATOM 722 C CA . ASP A 1 89 ? 19.832 -23.826 -20.926 1.00 57.81 89 ASP A CA 1
ATOM 723 C C . ASP A 1 89 ? 19.700 -25.056 -21.836 1.00 57.81 89 ASP A C 1
ATOM 725 O O . ASP A 1 89 ? 19.667 -26.190 -21.360 1.00 57.81 89 ASP A O 1
ATOM 729 N N . GLN A 1 90 ? 19.572 -24.842 -23.149 1.00 56.31 90 GLN A N 1
ATOM 730 C CA . GLN A 1 90 ? 19.258 -25.872 -24.155 1.00 56.31 90 GLN A CA 1
ATOM 731 C C . GLN A 1 90 ? 20.369 -26.931 -24.347 1.00 56.31 90 GLN A C 1
ATOM 733 O O . GLN A 1 90 ? 20.422 -27.601 -25.378 1.00 56.31 90 GLN A O 1
ATOM 738 N N . THR A 1 91 ? 21.280 -27.087 -23.387 1.00 58.34 91 THR A N 1
ATOM 739 C CA . THR A 1 91 ? 22.318 -28.112 -23.397 1.00 58.34 91 THR A CA 1
ATOM 740 C C . THR A 1 91 ? 21.865 -29.321 -22.565 1.00 58.34 91 THR A C 1
ATOM 742 O O . THR A 1 91 ? 21.512 -29.179 -21.396 1.00 58.34 91 THR A O 1
ATOM 745 N N . PRO A 1 92 ? 21.882 -30.542 -23.132 1.00 59.81 92 PRO A N 1
ATOM 746 C CA . PRO A 1 92 ? 21.351 -31.749 -22.486 1.00 59.81 92 PRO A CA 1
ATOM 747 C C . PRO A 1 92 ? 22.157 -32.247 -21.268 1.00 59.81 92 PRO A C 1
ATOM 749 O O . PRO A 1 92 ? 21.811 -33.284 -20.712 1.00 59.81 92 PRO A O 1
ATOM 752 N N . ASP A 1 93 ? 23.200 -31.521 -20.850 1.00 58.22 93 ASP A N 1
ATOM 753 C CA . ASP A 1 93 ? 24.141 -31.913 -19.788 1.00 58.22 93 ASP A CA 1
ATOM 754 C C . ASP A 1 93 ? 24.255 -30.863 -18.658 1.00 58.22 93 ASP A C 1
ATOM 756 O O . ASP A 1 93 ? 25.121 -30.947 -17.790 1.00 58.22 93 ASP A O 1
ATOM 760 N N . SER A 1 94 ? 23.394 -29.835 -18.656 1.00 60.19 94 SER A N 1
ATOM 761 C CA . SER A 1 94 ? 23.405 -28.807 -17.609 1.00 60.19 94 SER A CA 1
ATOM 762 C C . SER A 1 94 ? 22.578 -29.248 -16.399 1.00 60.19 94 SER A C 1
ATOM 764 O O . SER A 1 94 ? 21.358 -29.416 -16.478 1.00 60.19 94 SER A O 1
ATOM 766 N N . SER A 1 95 ? 23.235 -29.437 -15.252 1.00 64.75 95 SER A N 1
ATOM 767 C CA . SER A 1 95 ? 22.550 -29.628 -13.972 1.00 64.75 95 SER A CA 1
ATOM 768 C C . SER A 1 95 ? 21.712 -28.387 -13.628 1.00 64.75 95 SER A C 1
ATOM 770 O O . SER A 1 95 ? 22.201 -27.274 -13.826 1.00 64.75 95 SER A O 1
ATOM 772 N N . PRO A 1 96 ? 20.496 -28.535 -13.071 1.00 68.38 96 PRO A N 1
ATOM 773 C CA . PRO A 1 96 ? 19.640 -27.398 -12.745 1.00 68.38 96 PRO A CA 1
ATOM 774 C C . PRO A 1 96 ? 20.340 -26.424 -11.784 1.00 68.38 96 PRO A C 1
ATOM 776 O O . PRO A 1 96 ? 20.651 -26.779 -10.647 1.00 68.38 96 PRO A O 1
ATOM 779 N N . ASP A 1 97 ? 20.575 -25.193 -12.249 1.00 80.19 97 ASP A N 1
ATOM 780 C CA . ASP A 1 97 ? 21.156 -24.115 -11.447 1.00 80.19 97 ASP A CA 1
ATOM 781 C C . ASP A 1 97 ? 20.082 -23.518 -10.527 1.00 80.19 97 ASP A C 1
ATOM 783 O O . ASP A 1 97 ? 19.178 -22.791 -10.962 1.00 80.19 97 ASP A O 1
ATOM 787 N N . PHE A 1 98 ? 20.159 -23.877 -9.246 1.00 83.81 98 PHE A N 1
ATOM 788 C CA . PHE A 1 98 ? 19.323 -23.315 -8.194 1.00 83.81 98 PHE A CA 1
ATOM 789 C C . PHE A 1 98 ? 20.037 -22.134 -7.553 1.00 83.81 98 PHE A C 1
ATOM 791 O O . PHE A 1 98 ? 21.066 -22.284 -6.893 1.00 83.81 98 PHE A O 1
ATOM 798 N N . ARG A 1 99 ? 19.434 -20.953 -7.673 1.00 89.00 99 ARG A N 1
ATOM 799 C CA . ARG A 1 99 ? 19.939 -19.722 -7.061 1.00 89.00 99 ARG A CA 1
ATOM 800 C C . ARG A 1 99 ? 18.912 -19.132 -6.098 1.00 89.00 99 ARG A C 1
ATOM 802 O O . ARG A 1 99 ? 17.711 -19.313 -6.297 1.00 89.00 99 ARG A O 1
ATOM 809 N N . PRO A 1 100 ? 19.349 -18.441 -5.032 1.00 91.62 100 PRO A N 1
ATOM 810 C CA . PRO A 1 100 ? 18.423 -17.884 -4.055 1.00 91.62 100 PRO A CA 1
ATOM 811 C C . PRO A 1 100 ? 17.532 -16.824 -4.709 1.00 91.62 100 PRO A C 1
ATOM 813 O O . PRO A 1 100 ? 18.025 -15.930 -5.404 1.00 91.62 100 PRO A O 1
ATOM 816 N N . ALA A 1 101 ? 16.228 -16.925 -4.454 1.00 92.75 101 ALA A N 1
ATOM 817 C CA . ALA A 1 101 ? 15.192 -16.041 -4.987 1.00 92.75 101 ALA A CA 1
ATOM 818 C C . ALA A 1 101 ? 15.331 -14.601 -4.474 1.00 92.75 101 ALA A C 1
ATOM 820 O O . ALA A 1 101 ? 14.951 -13.646 -5.150 1.00 92.75 101 ALA A O 1
ATOM 821 N N . PHE A 1 102 ? 15.871 -14.455 -3.265 1.00 94.00 102 PHE A N 1
ATOM 822 C CA . PHE A 1 102 ? 16.060 -13.183 -2.587 1.00 94.00 102 PHE A CA 1
ATOM 823 C C . PHE A 1 102 ? 17.486 -13.097 -2.043 1.00 94.00 102 PHE A C 1
ATOM 825 O O . PHE A 1 102 ? 18.031 -14.076 -1.533 1.00 94.00 102 PHE A O 1
ATOM 832 N N . LYS A 1 103 ? 18.108 -11.920 -2.139 1.00 92.31 103 LYS A N 1
ATOM 833 C CA . LYS A 1 103 ? 19.487 -11.685 -1.687 1.00 92.31 103 LYS A CA 1
ATOM 834 C C . LYS A 1 103 ? 19.555 -10.466 -0.785 1.00 92.31 103 LYS A C 1
ATOM 836 O O . LYS A 1 103 ? 19.030 -9.407 -1.115 1.00 92.31 103 LYS A O 1
ATOM 841 N N . HIS A 1 104 ? 20.253 -10.595 0.337 1.00 92.44 104 HIS A N 1
ATOM 842 C CA . HIS A 1 104 ? 20.519 -9.480 1.237 1.00 92.44 104 HIS A CA 1
ATOM 843 C C . HIS A 1 104 ? 21.764 -8.717 0.764 1.00 92.44 104 HIS A C 1
ATOM 845 O O . HIS A 1 104 ? 22.891 -9.194 0.900 1.00 92.44 104 HIS A O 1
ATOM 851 N N . VAL A 1 105 ? 21.565 -7.536 0.174 1.00 91.75 105 VAL A N 1
ATOM 852 C CA . VAL A 1 105 ? 22.613 -6.766 -0.507 1.00 91.75 105 VAL A CA 1
ATOM 853 C C . VAL A 1 105 ? 22.825 -5.416 0.164 1.00 91.75 105 VAL A C 1
ATOM 855 O O . VAL A 1 105 ? 21.894 -4.704 0.539 1.00 91.75 105 VAL A O 1
ATOM 858 N N . LEU A 1 106 ? 24.090 -5.029 0.291 1.00 90.81 106 LEU A N 1
ATOM 859 C CA . LEU A 1 106 ? 24.483 -3.759 0.877 1.00 90.81 106 LEU A CA 1
ATOM 860 C C . LEU A 1 106 ? 24.644 -2.685 -0.201 1.00 90.81 106 LEU A C 1
ATOM 862 O O . LEU A 1 106 ? 25.613 -2.686 -0.966 1.00 90.81 106 LEU A O 1
ATOM 866 N N . ARG A 1 107 ? 23.722 -1.721 -0.235 1.00 87.81 107 ARG A N 1
ATOM 867 C CA . ARG A 1 107 ? 23.785 -0.591 -1.162 1.00 87.81 107 ARG A CA 1
ATOM 868 C C . ARG A 1 107 ? 24.772 0.457 -0.654 1.00 87.81 107 ARG A C 1
ATOM 870 O O . ARG A 1 107 ? 24.675 0.958 0.470 1.00 87.81 107 ARG A O 1
ATOM 877 N N . LYS A 1 108 ? 25.757 0.771 -1.499 1.00 85.56 108 LYS A N 1
ATOM 878 C CA . LYS A 1 108 ? 26.748 1.829 -1.258 1.00 85.56 108 LYS A CA 1
ATOM 879 C C . LYS A 1 108 ? 26.051 3.197 -1.203 1.00 85.56 108 LYS A C 1
ATOM 881 O O . LYS A 1 108 ? 25.000 3.357 -1.822 1.00 85.56 108 LYS A O 1
ATOM 886 N N . PRO A 1 109 ? 26.604 4.173 -0.463 1.00 80.19 109 PRO A N 1
ATOM 887 C CA . PRO A 1 109 ? 26.037 5.511 -0.425 1.00 80.19 109 PRO A CA 1
ATOM 888 C C . PRO A 1 109 ? 26.057 6.141 -1.821 1.00 80.19 109 PRO A C 1
ATOM 890 O O . PRO A 1 109 ? 27.034 6.006 -2.557 1.00 80.19 109 PRO A O 1
ATOM 893 N N . ILE A 1 110 ? 24.970 6.818 -2.178 1.00 78.62 110 ILE A N 1
ATOM 894 C CA . ILE A 1 110 ? 24.809 7.507 -3.463 1.00 78.62 110 ILE A CA 1
ATOM 895 C C . ILE A 1 110 ? 24.353 8.933 -3.163 1.00 78.62 110 ILE A C 1
ATOM 897 O O . ILE A 1 110 ? 23.517 9.155 -2.285 1.00 78.62 110 ILE A O 1
ATOM 901 N N . VAL A 1 111 ? 24.908 9.905 -3.885 1.00 73.44 111 VAL A N 1
ATOM 902 C CA . VAL A 1 111 ? 24.406 11.281 -3.874 1.00 73.44 111 VAL A CA 1
ATOM 903 C C . VAL A 1 111 ? 23.270 11.363 -4.884 1.00 73.44 111 VAL A C 1
ATOM 905 O O . VAL A 1 111 ? 23.487 11.196 -6.082 1.00 73.44 111 VAL A O 1
ATOM 908 N N . GLU A 1 112 ? 22.052 11.595 -4.403 1.00 69.38 112 GLU A N 1
ATOM 909 C CA . GLU A 1 112 ? 20.868 11.764 -5.245 1.00 69.38 112 GLU A CA 1
ATOM 910 C C . GLU A 1 112 ? 20.193 13.090 -4.883 1.00 69.38 112 GLU A C 1
ATOM 912 O O . GLU A 1 112 ? 19.939 13.363 -3.710 1.00 69.38 112 GLU A O 1
ATOM 917 N N . ASN A 1 113 ? 19.939 13.943 -5.882 1.00 66.19 113 ASN A N 1
ATOM 918 C CA . ASN A 1 113 ? 19.338 15.275 -5.711 1.00 66.19 113 ASN A CA 1
ATOM 919 C C . ASN A 1 113 ? 20.053 16.150 -4.655 1.00 66.19 113 ASN A C 1
ATOM 921 O O . ASN A 1 113 ? 19.410 16.821 -3.850 1.00 66.19 113 ASN A O 1
ATOM 925 N N . GLY A 1 114 ? 21.389 16.090 -4.603 1.00 72.88 114 GLY A N 1
ATOM 926 C CA . GLY A 1 114 ? 22.199 16.845 -3.637 1.00 72.88 114 GLY A CA 1
ATOM 927 C C . GLY A 1 114 ? 22.150 16.320 -2.196 1.00 72.88 114 GLY A C 1
ATOM 928 O O . GLY A 1 114 ? 22.782 16.901 -1.318 1.00 72.88 114 GLY A O 1
ATOM 929 N N . ARG A 1 115 ? 21.441 15.213 -1.928 1.00 74.44 115 ARG A N 1
ATOM 930 C CA . ARG A 1 115 ? 21.401 14.563 -0.611 1.00 74.44 115 ARG A CA 1
ATOM 931 C C . ARG A 1 115 ? 22.172 13.248 -0.638 1.00 74.44 115 ARG A C 1
ATOM 933 O O . ARG A 1 115 ? 21.956 12.395 -1.497 1.00 74.44 115 ARG A O 1
ATOM 940 N N . LEU A 1 116 ? 23.060 13.070 0.338 1.00 77.50 116 LEU A N 1
ATOM 941 C CA . LEU A 1 116 ? 23.777 11.815 0.536 1.00 77.50 116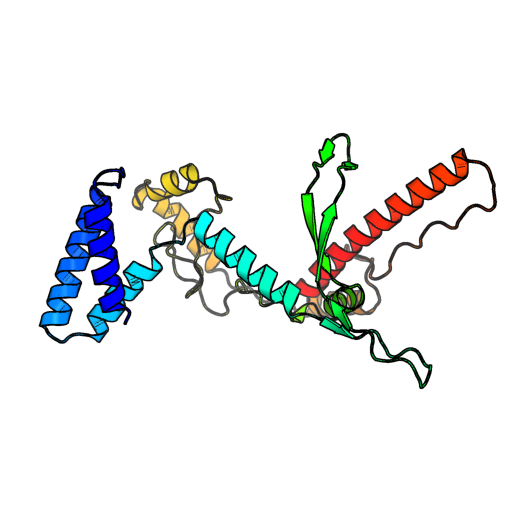 LEU A CA 1
ATOM 942 C C . LEU A 1 116 ? 22.822 10.773 1.128 1.00 77.50 116 LEU A C 1
ATOM 944 O O . LEU A 1 116 ? 22.465 10.841 2.307 1.00 77.50 116 LEU A O 1
ATOM 948 N N . LYS A 1 117 ? 22.427 9.781 0.329 1.00 77.25 117 LYS A N 1
ATOM 949 C CA . LYS A 1 117 ? 21.764 8.587 0.856 1.00 77.25 117 LYS A CA 1
ATOM 950 C C . LYS A 1 117 ? 22.820 7.712 1.515 1.00 77.25 117 LYS A C 1
ATOM 952 O O . LYS A 1 117 ? 23.783 7.294 0.873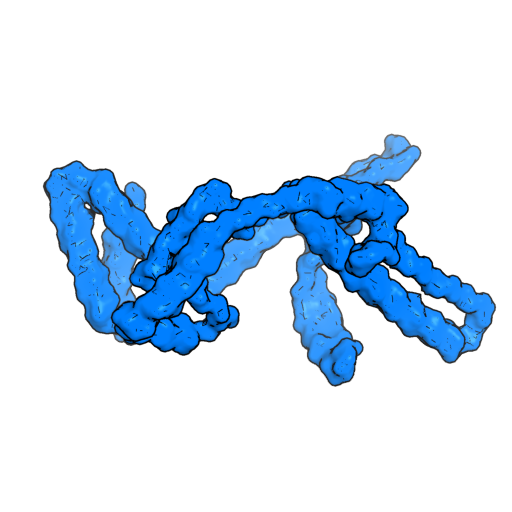 1.00 77.25 117 LYS A O 1
ATOM 957 N N . LYS A 1 118 ? 22.652 7.458 2.813 1.00 82.94 118 LYS A N 1
ATOM 958 C CA . LYS A 1 118 ? 23.565 6.613 3.591 1.00 82.94 118 LYS A CA 1
ATOM 959 C C . LYS A 1 118 ? 23.537 5.166 3.086 1.00 82.94 118 LYS A C 1
ATOM 961 O O . LYS A 1 118 ? 22.578 4.718 2.451 1.00 82.94 118 LYS A O 1
ATOM 966 N N . LYS A 1 119 ? 24.610 4.440 3.403 1.00 87.75 119 LYS A N 1
ATOM 967 C CA . LYS A 1 119 ? 24.714 2.994 3.191 1.00 87.75 119 LYS A CA 1
ATOM 968 C C . LYS A 1 119 ? 23.534 2.303 3.885 1.00 87.75 119 LYS A C 1
ATOM 970 O O . LYS A 1 119 ? 23.265 2.599 5.047 1.00 87.75 119 LYS A O 1
ATOM 975 N N . HIS A 1 120 ? 22.840 1.418 3.183 1.00 88.88 120 HIS A N 1
ATOM 976 C CA . HIS A 1 120 ? 21.697 0.683 3.722 1.00 88.88 120 HIS A CA 1
ATOM 977 C C . HIS A 1 120 ? 21.627 -0.707 3.096 1.00 88.88 120 HIS A C 1
ATOM 979 O O . HIS A 1 120 ? 22.141 -0.934 2.000 1.00 88.88 120 HIS A O 1
ATOM 985 N N . PHE A 1 121 ? 21.015 -1.636 3.815 1.00 89.25 121 PHE A N 1
ATOM 986 C CA . PHE A 1 121 ? 20.765 -2.978 3.318 1.00 89.25 121 PHE A CA 1
ATOM 987 C C . PHE A 1 121 ? 19.423 -3.034 2.587 1.00 89.25 121 PHE A C 1
ATOM 989 O O . PHE A 1 121 ? 18.470 -2.364 2.984 1.00 89.25 121 PHE A O 1
ATOM 996 N N . VAL A 1 122 ? 19.369 -3.819 1.515 1.00 92.00 122 VAL A N 1
ATOM 997 C CA . VAL A 1 122 ? 18.179 -4.048 0.692 1.00 92.00 122 VAL A CA 1
ATOM 998 C C . VAL A 1 122 ? 18.053 -5.543 0.437 1.00 92.00 122 VAL A C 1
ATOM 1000 O O . VAL A 1 122 ? 19.058 -6.237 0.286 1.00 92.00 122 VAL A O 1
ATOM 1003 N N . ILE A 1 123 ? 16.819 -6.033 0.400 1.00 93.38 123 ILE A N 1
ATOM 1004 C CA . ILE A 1 123 ? 16.517 -7.377 -0.085 1.00 93.38 123 ILE A CA 1
ATOM 1005 C C . ILE A 1 123 ? 16.198 -7.247 -1.567 1.00 93.38 123 ILE A C 1
ATOM 1007 O O . ILE A 1 123 ? 15.262 -6.546 -1.945 1.00 93.38 123 ILE A O 1
ATOM 1011 N N . GLU A 1 124 ? 17.017 -7.873 -2.397 1.00 91.44 124 GLU A N 1
ATOM 1012 C CA . GLU A 1 124 ? 16.872 -7.860 -3.847 1.00 91.44 124 GLU A CA 1
ATOM 1013 C C . GLU A 1 124 ? 16.229 -9.155 -4.309 1.00 91.44 124 GLU A C 1
ATOM 1015 O O . GLU A 1 124 ? 16.649 -10.234 -3.894 1.00 91.44 124 GLU A O 1
ATOM 1020 N N . CYS A 1 125 ? 15.220 -9.033 -5.164 1.00 90.12 125 CYS A N 1
ATOM 1021 C CA . CYS A 1 125 ? 14.570 -10.167 -5.799 1.00 90.12 125 CYS A CA 1
ATOM 1022 C C . CYS A 1 125 ? 15.344 -10.585 -7.046 1.00 90.12 125 CYS A C 1
ATOM 1024 O O . CYS A 1 125 ? 15.892 -9.748 -7.769 1.00 90.12 125 CYS A O 1
ATOM 1026 N N . ASP A 1 126 ? 15.338 -11.881 -7.317 1.00 90.19 126 ASP A N 1
ATOM 1027 C CA . ASP A 1 126 ? 15.810 -12.424 -8.576 1.00 90.19 126 ASP A CA 1
ATOM 1028 C C . ASP A 1 126 ? 15.015 -11.847 -9.765 1.00 90.19 126 ASP A C 1
ATOM 1030 O O . ASP A 1 126 ? 13.794 -11.704 -9.645 1.00 90.19 126 ASP A O 1
ATOM 1034 N N . PRO A 1 127 ? 15.644 -11.540 -10.918 1.00 87.31 127 PRO A N 1
ATOM 1035 C CA . PRO A 1 127 ? 14.930 -11.012 -12.081 1.00 87.31 127 PRO A CA 1
ATOM 1036 C C . PRO A 1 127 ? 13.737 -11.864 -12.531 1.00 87.31 127 PRO A C 1
ATOM 1038 O O . PRO A 1 127 ? 12.708 -11.302 -12.886 1.00 87.31 127 PRO A O 1
ATOM 1041 N N . LEU A 1 128 ? 13.831 -13.196 -12.441 1.00 85.19 128 LEU A N 1
ATOM 1042 C CA . LEU A 1 128 ? 12.731 -14.095 -12.822 1.00 85.19 128 LEU A CA 1
ATOM 1043 C C . LEU A 1 128 ? 11.527 -13.957 -11.884 1.00 85.19 128 LEU A C 1
ATOM 1045 O O . LEU A 1 128 ? 10.376 -13.988 -12.308 1.00 85.19 128 LEU A O 1
ATOM 1049 N N . VAL A 1 129 ? 11.794 -13.773 -10.590 1.00 86.19 129 VAL A N 1
ATOM 1050 C CA . VAL A 1 129 ? 10.754 -13.525 -9.584 1.00 86.19 129 VAL A CA 1
ATOM 1051 C C . VAL A 1 129 ? 10.140 -12.151 -9.802 1.00 86.19 129 VAL A C 1
ATOM 1053 O O . VAL A 1 129 ? 8.928 -11.990 -9.687 1.00 86.19 129 VAL A O 1
ATOM 1056 N N . HIS A 1 130 ? 10.973 -11.163 -10.130 1.00 82.31 130 HIS A N 1
ATOM 1057 C CA . HIS A 1 130 ? 10.514 -9.816 -10.427 1.00 82.31 130 HIS A CA 1
ATOM 1058 C C . HIS A 1 130 ? 9.553 -9.805 -11.621 1.00 82.31 130 HIS A C 1
ATOM 1060 O O . HIS A 1 130 ? 8.446 -9.298 -11.473 1.00 82.31 130 HIS A O 1
ATOM 1066 N N . GLU A 1 131 ? 9.925 -10.438 -12.735 1.00 80.88 131 GLU A N 1
ATOM 1067 C CA . GLU A 1 131 ? 9.081 -10.579 -13.930 1.00 80.88 131 GLU A CA 1
ATOM 1068 C C . GLU A 1 131 ? 7.780 -11.346 -13.632 1.00 80.88 131 GLU A C 1
ATOM 1070 O O . GLU A 1 131 ? 6.694 -10.945 -14.055 1.00 80.88 131 GLU A O 1
ATOM 1075 N N . GLY A 1 132 ? 7.854 -12.399 -12.811 1.00 77.81 132 GLY A N 1
ATOM 1076 C CA . GLY A 1 132 ? 6.671 -13.117 -12.335 1.00 77.81 132 GLY A CA 1
ATOM 1077 C C . GLY A 1 132 ? 5.684 -12.209 -11.591 1.00 77.81 132 GLY A C 1
ATOM 1078 O O . GLY A 1 132 ? 4.479 -12.271 -11.846 1.00 77.81 132 GLY A O 1
ATOM 1079 N N . PHE A 1 133 ? 6.178 -11.321 -10.722 1.00 73.94 133 PHE A N 1
ATOM 1080 C CA . PHE A 1 133 ? 5.337 -10.330 -10.043 1.00 73.94 133 PHE A CA 1
ATOM 1081 C C . PHE A 1 133 ? 4.772 -9.273 -10.996 1.00 73.94 133 PHE A C 1
ATOM 1083 O O . PHE A 1 133 ? 3.616 -8.885 -10.828 1.00 73.94 133 PHE A O 1
ATOM 1090 N N . GLU A 1 134 ? 5.545 -8.834 -11.994 1.00 67.81 134 GLU A N 1
ATOM 1091 C CA . GLU A 1 134 ? 5.078 -7.873 -13.003 1.00 67.81 134 GLU A CA 1
ATOM 1092 C C . GLU A 1 134 ? 3.888 -8.416 -13.801 1.00 67.81 134 GLU A C 1
ATOM 1094 O O . GLU A 1 134 ? 2.969 -7.670 -14.119 1.00 67.81 134 GLU A O 1
ATOM 1099 N N . SER A 1 135 ? 3.857 -9.722 -14.076 1.00 65.31 135 SER A N 1
ATOM 1100 C CA . SER A 1 135 ? 2.790 -10.328 -14.880 1.00 65.31 135 SER A CA 1
ATOM 1101 C C . SER A 1 135 ? 1.416 -10.359 -14.196 1.00 65.31 135 SER A C 1
ATOM 1103 O O . SER A 1 135 ? 0.400 -10.558 -14.862 1.00 65.31 135 SER A O 1
ATOM 1105 N N . THR A 1 136 ? 1.357 -10.244 -12.864 1.00 57.94 136 THR A N 1
ATOM 1106 C CA . THR A 1 136 ? 0.127 -10.498 -12.107 1.00 57.94 136 THR A CA 1
ATOM 1107 C C . THR A 1 136 ? 0.128 -9.732 -10.779 1.00 57.94 136 THR A C 1
ATOM 1109 O O . THR A 1 136 ? 0.564 -10.237 -9.740 1.00 57.94 136 THR A O 1
ATOM 1112 N N . ALA A 1 137 ? -0.490 -8.548 -10.772 1.00 58.56 137 ALA A N 1
ATOM 1113 C CA . ALA A 1 137 ? -0.760 -7.765 -9.558 1.00 58.56 137 ALA A CA 1
ATOM 1114 C C . ALA A 1 137 ? -1.674 -8.486 -8.532 1.00 58.56 137 ALA A C 1
ATOM 1116 O O . ALA A 1 137 ? -1.846 -8.026 -7.405 1.00 58.56 137 ALA A O 1
ATOM 1117 N N . ARG A 1 138 ? -2.248 -9.643 -8.896 1.00 61.81 138 ARG A N 1
ATOM 1118 C CA . ARG A 1 138 ? -3.200 -10.424 -8.083 1.00 61.81 138 ARG A CA 1
ATOM 1119 C C . ARG A 1 138 ? -2.566 -11.233 -6.949 1.00 61.81 138 ARG A C 1
ATOM 1121 O O . ARG A 1 138 ? -3.291 -11.823 -6.157 1.00 61.81 138 ARG A O 1
ATOM 1128 N N . HIS A 1 139 ? -1.238 -11.284 -6.864 1.00 67.44 139 HIS A N 1
ATOM 1129 C CA . HIS A 1 139 ? -0.534 -12.078 -5.850 1.00 67.44 139 HIS A CA 1
ATOM 1130 C C . HIS A 1 139 ? -0.481 -11.423 -4.460 1.00 67.44 139 HIS A C 1
ATOM 1132 O O . HIS A 1 139 ? -0.006 -12.047 -3.513 1.00 67.44 139 HIS A O 1
ATOM 1138 N N . VAL A 1 140 ? -0.945 -10.177 -4.321 1.00 71.00 140 VAL A N 1
ATOM 1139 C CA . VAL A 1 140 ? -0.931 -9.446 -3.049 1.00 71.00 140 VAL A CA 1
ATOM 1140 C C . VAL A 1 140 ? -2.339 -9.395 -2.466 1.00 71.00 140 VAL A C 1
ATOM 1142 O O . VAL A 1 140 ? -3.259 -8.860 -3.081 1.00 71.00 140 VAL A O 1
ATOM 1145 N N . GLU A 1 141 ? -2.508 -9.906 -1.246 1.00 74.75 141 GLU A N 1
ATOM 1146 C CA . GLU A 1 141 ? -3.746 -9.708 -0.493 1.00 74.75 141 GLU A CA 1
ATOM 1147 C C . GLU A 1 141 ? -3.872 -8.236 -0.077 1.00 74.75 141 GLU A C 1
ATOM 1149 O O . GLU A 1 141 ? -3.032 -7.704 0.653 1.00 74.75 141 GLU A O 1
ATOM 1154 N N . ILE A 1 142 ? -4.938 -7.570 -0.529 1.00 80.19 142 ILE A N 1
ATOM 1155 C CA . ILE A 1 142 ? -5.249 -6.183 -0.166 1.00 80.19 142 ILE A CA 1
ATOM 1156 C C . ILE A 1 142 ? -6.313 -6.208 0.936 1.00 80.19 142 ILE A C 1
ATOM 1158 O O . ILE A 1 142 ? -7.494 -6.387 0.638 1.00 80.19 142 ILE A O 1
ATOM 1162 N N . PRO A 1 143 ? -5.946 -6.023 2.217 1.00 81.56 143 PRO A N 1
ATOM 1163 C CA . PRO A 1 143 ? -6.909 -6.167 3.305 1.00 81.56 143 PRO A CA 1
ATOM 1164 C C . PRO A 1 143 ? -7.965 -5.052 3.307 1.00 81.56 143 PRO A C 1
ATOM 1166 O O . PRO A 1 143 ? -9.136 -5.303 3.575 1.00 81.56 143 PRO A O 1
ATOM 1169 N N . TYR A 1 144 ? -7.578 -3.813 2.996 1.00 88.81 144 TYR A N 1
ATOM 1170 C CA . TYR A 1 144 ? -8.459 -2.644 3.085 1.00 88.81 144 TYR A CA 1
ATOM 1171 C C . TYR A 1 144 ? -9.129 -2.319 1.742 1.00 88.81 144 TYR A C 1
ATOM 1173 O O . TYR A 1 144 ? -8.793 -1.324 1.100 1.00 88.81 144 TYR A O 1
ATOM 1181 N N . LEU A 1 145 ? -10.088 -3.151 1.329 1.00 90.62 145 LEU A N 1
ATOM 1182 C CA . LEU A 1 145 ? -10.973 -2.875 0.190 1.00 90.62 145 LEU A CA 1
ATOM 1183 C C . LEU A 1 145 ? -12.248 -2.123 0.620 1.00 90.62 145 LEU A C 1
ATOM 1185 O O . LEU A 1 145 ? -12.660 -2.219 1.781 1.00 90.62 145 LEU A O 1
ATOM 1189 N N . PRO A 1 146 ? -12.919 -1.399 -0.300 1.00 92.88 146 PRO A N 1
ATOM 1190 C CA . PRO A 1 146 ? -14.221 -0.803 -0.022 1.00 92.88 146 PRO A CA 1
ATOM 1191 C C . PRO A 1 146 ? -15.229 -1.852 0.465 1.00 92.88 146 PRO A C 1
ATOM 1193 O O . PRO A 1 146 ? -15.386 -2.918 -0.129 1.00 92.88 146 PRO A O 1
ATOM 1196 N N . MET A 1 147 ? -15.938 -1.544 1.549 1.00 93.94 147 MET A N 1
ATOM 1197 C CA . MET A 1 147 ? -16.916 -2.465 2.121 1.00 93.94 147 MET A CA 1
ATOM 1198 C C . MET A 1 147 ? -18.171 -2.571 1.247 1.00 93.94 147 MET A C 1
ATOM 1200 O O . MET A 1 147 ? -18.727 -1.566 0.811 1.00 93.94 147 MET A O 1
ATOM 1204 N N . LEU A 1 148 ? -18.676 -3.797 1.074 1.00 94.12 148 LEU A N 1
ATOM 1205 C CA . LEU A 1 148 ? -19.958 -4.064 0.400 1.00 94.12 148 LEU A CA 1
ATOM 1206 C C . LEU A 1 148 ? -21.179 -3.792 1.294 1.00 94.12 148 LEU A C 1
ATOM 1208 O O . LEU A 1 148 ? -22.314 -3.756 0.824 1.00 94.12 148 LEU A O 1
ATOM 1212 N N . VAL A 1 149 ? -20.945 -3.613 2.593 1.00 94.25 149 VAL A N 1
ATOM 1213 C CA . VAL A 1 149 ? -21.958 -3.307 3.605 1.00 94.25 149 VAL A CA 1
ATOM 1214 C C . VAL A 1 149 ? -21.633 -1.971 4.271 1.00 94.25 149 VAL A C 1
ATOM 1216 O O . VAL A 1 149 ? -20.470 -1.562 4.263 1.00 94.25 149 VAL A O 1
ATOM 1219 N N . PRO A 1 150 ? -22.622 -1.283 4.869 1.00 95.50 150 PRO A N 1
ATOM 1220 C CA . PRO A 1 150 ? -22.363 -0.038 5.578 1.00 95.50 150 PRO A CA 1
ATOM 1221 C C . PRO A 1 150 ? -21.286 -0.206 6.667 1.00 95.50 150 PRO A C 1
ATOM 1223 O O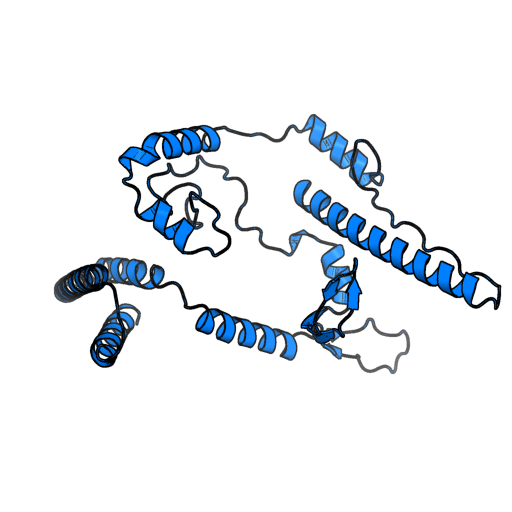 . PRO A 1 150 ? -21.316 -1.205 7.397 1.00 95.50 150 PRO A O 1
ATOM 1226 N N . PRO A 1 151 ? -20.351 0.751 6.802 1.00 96.19 151 PRO A N 1
ATOM 1227 C CA . PRO A 1 151 ? -19.316 0.695 7.826 1.00 96.19 151 PRO A CA 1
ATOM 1228 C C . PRO A 1 151 ? -19.905 0.807 9.235 1.00 96.19 151 PRO A C 1
ATOM 1230 O O . PRO A 1 151 ? -21.012 1.310 9.453 1.00 96.19 151 PRO A O 1
ATOM 1233 N N . THR A 1 152 ? -19.138 0.355 10.226 1.00 95.88 152 THR A N 1
ATOM 1234 C CA . THR A 1 152 ? -19.477 0.583 11.629 1.00 95.88 152 THR A CA 1
ATOM 1235 C C . THR A 1 152 ? -19.377 2.068 11.967 1.00 95.88 152 THR A C 1
ATOM 1237 O O . THR A 1 152 ? -18.410 2.743 11.613 1.00 95.88 152 THR A O 1
ATOM 1240 N N . LYS A 1 153 ? -20.379 2.574 12.691 1.00 95.88 153 LYS A N 1
ATOM 1241 C CA . LYS A 1 153 ? -20.399 3.965 13.150 1.00 95.88 153 LYS A CA 1
ATOM 1242 C C . LYS A 1 153 ? -19.248 4.264 14.103 1.00 95.88 153 LYS A C 1
ATOM 1244 O O . LYS A 1 153 ? -18.977 3.466 15.010 1.00 95.88 153 LYS A O 1
ATOM 1249 N N . TRP A 1 154 ? -18.639 5.434 13.955 1.00 95.38 154 TRP A N 1
ATOM 1250 C CA . TRP A 1 154 ? -17.568 5.907 14.820 1.00 95.38 154 TRP A CA 1
ATOM 1251 C C . TRP A 1 154 ? -18.082 6.203 16.233 1.00 95.38 154 TRP A C 1
ATOM 1253 O O . TRP A 1 154 ? -18.991 6.997 16.462 1.00 95.38 154 TRP A O 1
ATOM 1263 N N . LYS A 1 155 ? -17.478 5.539 17.220 1.00 90.56 155 LYS A N 1
ATOM 1264 C CA . LYS A 1 155 ? -17.786 5.682 18.656 1.00 90.56 155 LYS A CA 1
ATOM 1265 C C . LYS A 1 155 ? -16.558 6.042 19.494 1.00 90.56 155 LYS A C 1
ATOM 1267 O O . LYS A 1 155 ? -16.677 6.266 20.702 1.00 90.56 155 LYS A O 1
ATOM 1272 N N . GLY A 1 156 ? -15.377 6.062 18.885 1.00 89.56 156 GLY A N 1
ATOM 1273 C CA . GLY A 1 156 ? -14.106 6.356 19.536 1.00 89.56 156 GLY A CA 1
ATOM 1274 C C . GLY A 1 156 ? -12.943 6.318 18.550 1.00 89.56 156 GLY A C 1
ATOM 1275 O O . GLY A 1 156 ? -13.144 6.072 17.366 1.00 89.56 156 GLY A O 1
ATOM 1276 N N . TYR A 1 157 ? -11.729 6.540 19.059 1.00 88.38 157 TYR A N 1
ATOM 1277 C CA . TYR A 1 157 ? -10.508 6.625 18.251 1.00 88.38 157 TYR A CA 1
ATOM 1278 C C . TYR A 1 157 ? -10.235 5.372 17.403 1.00 88.38 157 TYR A C 1
ATOM 1280 O O . TYR A 1 157 ? -9.819 5.498 16.260 1.00 88.38 157 TYR A O 1
ATOM 1288 N N . ASP A 1 158 ? -10.471 4.188 17.962 1.00 88.12 158 ASP A N 1
ATOM 1289 C CA . ASP A 1 158 ? -10.219 2.861 17.386 1.00 88.12 158 ASP A CA 1
ATOM 1290 C C . ASP A 1 158 ? -11.515 2.049 17.199 1.00 88.12 158 ASP A C 1
ATOM 1292 O O . ASP A 1 158 ? -11.495 0.821 17.124 1.00 88.12 158 ASP A O 1
ATOM 1296 N N . LYS A 1 159 ? -12.671 2.728 17.195 1.00 89.19 159 LYS A N 1
ATOM 1297 C CA . LYS A 1 159 ? -13.997 2.098 17.135 1.00 89.19 159 LYS A CA 1
ATOM 1298 C C . LYS A 1 159 ? -14.849 2.760 16.064 1.00 89.19 159 LYS A C 1
ATOM 1300 O O . LYS A 1 159 ? -15.501 3.762 16.354 1.00 89.19 159 LYS A O 1
ATOM 1305 N N . GLY A 1 160 ? -14.865 2.180 14.872 1.00 91.19 160 GLY A N 1
ATOM 1306 C CA . GLY A 1 160 ? -15.630 2.628 13.708 1.00 91.19 160 GLY A CA 1
ATOM 1307 C C . GLY A 1 160 ? -14.989 2.119 12.418 1.00 91.19 160 GLY A C 1
ATOM 1308 O O . GLY A 1 160 ? -13.960 1.454 12.473 1.00 91.19 160 GLY A O 1
ATOM 1309 N N . GLY A 1 161 ? -15.574 2.416 11.258 1.00 93.88 161 GLY A N 1
ATOM 1310 C CA . GLY A 1 161 ? -15.031 1.986 9.967 1.00 93.88 161 GLY A CA 1
ATOM 1311 C C . GLY A 1 161 ? -15.273 0.499 9.690 1.00 93.88 161 GLY A C 1
ATOM 1312 O O . GLY A 1 161 ? -16.423 0.055 9.656 1.00 93.88 161 GLY A O 1
ATOM 1313 N N . HIS A 1 162 ? -14.211 -0.278 9.468 1.00 92.12 162 HIS A N 1
ATOM 1314 C CA . HIS A 1 162 ? -14.328 -1.691 9.089 1.00 92.12 162 HIS A CA 1
ATOM 1315 C C . HIS A 1 162 ? -14.929 -2.559 10.205 1.00 92.12 162 HIS A C 1
ATOM 1317 O O . HIS A 1 162 ? -14.807 -2.249 11.386 1.00 92.12 162 HIS A O 1
ATOM 1323 N N . LEU A 1 163 ? -15.587 -3.665 9.832 1.00 88.31 163 LEU A N 1
ATOM 1324 C CA . LEU A 1 163 ? -16.212 -4.574 10.808 1.00 88.31 163 LEU A CA 1
ATOM 1325 C C . LEU A 1 163 ? -15.176 -5.302 11.677 1.00 88.31 163 LEU A C 1
ATOM 1327 O O . LEU A 1 163 ? -15.373 -5.450 12.880 1.00 88.31 163 LEU A O 1
ATOM 1331 N N . PHE A 1 164 ? -14.100 -5.780 11.045 1.00 85.44 164 PHE A N 1
ATOM 1332 C CA . PHE A 1 164 ? -13.096 -6.644 11.675 1.00 85.44 164 PHE A CA 1
ATOM 1333 C C . PHE A 1 164 ? -11.680 -6.071 11.603 1.00 85.44 164 PHE A C 1
ATOM 1335 O O . PHE A 1 164 ? -10.863 -6.359 12.472 1.00 85.44 164 PHE A O 1
ATOM 1342 N N . LEU A 1 165 ? -11.383 -5.263 10.579 1.00 88.00 165 LEU A N 1
ATOM 1343 C CA . LEU A 1 165 ? -10.069 -4.649 10.434 1.00 88.00 165 LEU A CA 1
ATOM 1344 C C . LEU A 1 165 ? -9.949 -3.427 11.350 1.00 88.00 165 LEU A C 1
ATOM 1346 O O . LEU A 1 165 ? -10.871 -2.604 11.394 1.00 88.00 165 LEU A O 1
ATOM 1350 N N . PRO A 1 166 ? -8.818 -3.268 12.057 1.00 88.12 166 PRO A N 1
ATOM 1351 C CA . PRO A 1 166 ? -8.611 -2.116 12.916 1.00 88.12 166 PRO A CA 1
ATOM 1352 C C . PRO A 1 166 ? -8.660 -0.835 12.082 1.00 88.12 166 PRO A C 1
ATOM 1354 O O . PRO A 1 166 ? -7.984 -0.695 11.067 1.00 88.12 166 PRO A O 1
ATOM 1357 N N . SER A 1 167 ? -9.489 0.109 12.510 1.00 90.75 167 SER A N 1
ATOM 1358 C CA . SER A 1 167 ? -9.656 1.398 11.848 1.00 90.75 167 SER A CA 1
ATOM 1359 C C . SER A 1 167 ? -9.502 2.498 12.887 1.00 90.75 167 SER A C 1
ATOM 1361 O O . SER A 1 167 ? -10.088 2.434 13.968 1.00 90.75 167 SER A O 1
ATOM 1363 N N . TYR A 1 168 ? -8.709 3.512 12.551 1.00 91.44 168 TYR A N 1
ATOM 1364 C CA . TYR A 1 168 ? -8.404 4.623 13.445 1.00 91.44 168 TYR A CA 1
ATOM 1365 C C . TYR A 1 168 ? -8.901 5.938 12.855 1.00 91.44 168 TYR A C 1
ATOM 1367 O O . TYR A 1 168 ? -8.762 6.169 11.654 1.00 91.44 168 TYR A O 1
ATOM 1375 N N . VAL A 1 169 ? -9.439 6.814 13.705 1.00 92.38 169 VAL A N 1
ATOM 1376 C CA . VAL A 1 169 ? -9.983 8.127 13.303 1.00 92.38 169 VAL A CA 1
ATOM 1377 C C . VAL A 1 169 ? -8.912 9.011 12.656 1.00 92.38 169 VAL A C 1
ATOM 1379 O O . VAL A 1 169 ? -9.207 9.756 11.727 1.00 92.38 169 VAL A O 1
ATOM 1382 N N . MET A 1 170 ? -7.665 8.925 13.131 1.00 90.88 170 MET A N 1
ATOM 1383 C CA . MET A 1 170 ? -6.537 9.694 12.605 1.00 90.88 170 MET A CA 1
ATOM 1384 C C . MET A 1 170 ? -5.372 8.779 12.239 1.00 90.88 170 MET A C 1
ATOM 1386 O O . MET A 1 170 ? -4.969 7.915 13.021 1.00 90.88 170 MET A O 1
ATOM 1390 N N . ARG A 1 171 ? -4.776 9.045 11.075 1.00 90.38 171 ARG A N 1
ATOM 1391 C CA . ARG A 1 171 ? -3.504 8.463 10.639 1.00 90.38 171 ARG A CA 1
ATOM 1392 C C . ARG A 1 171 ? -2.357 9.287 11.234 1.00 90.38 171 ARG A C 1
ATOM 1394 O O . ARG A 1 171 ? -2.146 10.416 10.813 1.00 90.38 171 ARG A O 1
ATOM 1401 N N . THR A 1 172 ? -1.642 8.745 12.220 1.00 85.25 172 THR A N 1
ATOM 1402 C CA . THR A 1 172 ? -0.621 9.494 12.988 1.00 85.25 172 THR A CA 1
ATOM 1403 C C . THR A 1 172 ? 0.824 9.205 12.573 1.00 85.25 172 THR A C 1
ATOM 1405 O O . THR A 1 172 ? 1.743 9.736 13.184 1.00 85.25 172 THR A O 1
ATOM 1408 N N . HIS A 1 173 ? 1.059 8.346 11.570 1.00 82.69 173 HIS A N 1
ATOM 1409 C CA . HIS A 1 173 ? 2.402 7.981 11.077 1.00 82.69 173 HIS A CA 1
ATOM 1410 C C . HIS A 1 173 ? 3.426 7.642 12.187 1.00 82.69 173 HIS A C 1
ATOM 1412 O O . HIS A 1 173 ? 4.611 7.930 12.063 1.00 82.69 173 HIS A O 1
ATOM 1418 N N . GLY A 1 174 ? 2.973 7.032 13.289 1.00 76.94 174 GLY A N 1
ATOM 1419 C CA . GLY A 1 174 ? 3.830 6.633 14.413 1.00 76.94 174 GLY A CA 1
ATOM 1420 C C . GLY A 1 174 ? 4.042 7.697 15.498 1.00 76.94 174 GLY A C 1
ATOM 1421 O O . GLY A 1 174 ? 4.668 7.394 16.512 1.00 76.94 174 GLY A O 1
ATOM 1422 N N . VAL A 1 175 ? 3.489 8.906 15.351 1.00 86.88 175 VAL A N 1
ATOM 1423 C CA . VAL A 1 175 ? 3.561 9.952 16.382 1.00 86.88 175 VAL A CA 1
ATOM 1424 C C . VAL A 1 175 ? 2.609 9.611 17.532 1.00 86.88 175 VAL A C 1
ATOM 1426 O O . VAL A 1 175 ? 1.382 9.644 17.379 1.00 86.88 175 VAL A O 1
ATOM 1429 N N . LYS A 1 176 ? 3.178 9.25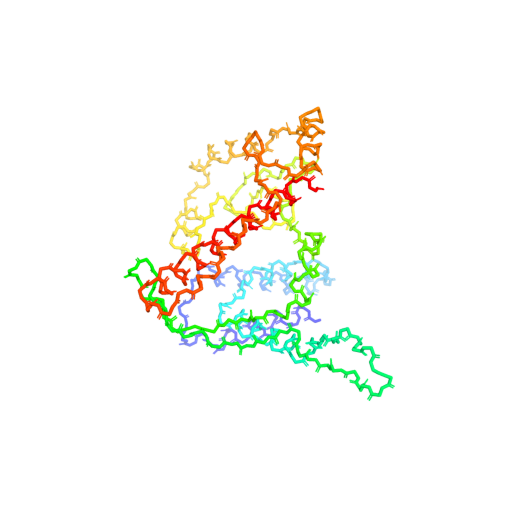6 18.690 1.00 84.75 176 LYS A N 1
ATOM 1430 C CA . LYS A 1 176 ? 2.420 8.835 19.880 1.00 84.75 176 LYS A CA 1
ATOM 1431 C C . LYS A 1 176 ? 1.599 9.976 20.468 1.00 84.75 176 LYS A C 1
ATOM 1433 O O . LYS A 1 176 ? 0.411 9.787 20.702 1.00 84.75 176 LYS A O 1
ATOM 1438 N N . ASP A 1 177 ? 2.181 11.163 20.570 1.00 88.62 177 ASP A N 1
ATOM 1439 C CA . ASP A 1 177 ? 1.532 12.328 21.177 1.00 88.62 177 ASP A CA 1
ATOM 1440 C C . ASP A 1 177 ? 0.243 12.716 20.441 1.00 88.62 177 ASP A C 1
ATOM 1442 O O . ASP A 1 177 ? -0.766 13.021 21.066 1.00 88.62 177 ASP A O 1
ATOM 1446 N N . GLN A 1 178 ? 0.222 12.612 19.105 1.00 89.38 178 GLN A N 1
ATOM 1447 C CA . GLN A 1 178 ? -0.991 12.838 18.309 1.00 89.38 178 GLN A CA 1
ATOM 1448 C C . GLN A 1 178 ? -2.073 11.786 18.601 1.00 89.38 178 GLN A C 1
ATOM 1450 O O . GLN A 1 178 ? -3.255 12.117 18.725 1.00 89.38 178 GLN A O 1
ATOM 1455 N N . LYS A 1 179 ? -1.676 10.511 18.731 1.00 87.31 179 LYS A N 1
ATOM 1456 C CA . LYS A 1 179 ? -2.581 9.404 19.088 1.00 87.31 179 LYS A CA 1
ATOM 1457 C C . LYS A 1 179 ? -3.153 9.618 20.491 1.00 87.31 179 LYS A C 1
ATOM 1459 O O . LYS A 1 179 ? -4.354 9.450 20.688 1.00 87.31 179 LYS A O 1
ATOM 1464 N N . GLU A 1 180 ? -2.319 10.002 21.450 1.00 88.56 180 GLU A N 1
ATOM 1465 C CA . GLU A 1 180 ? -2.717 10.245 22.839 1.00 88.56 180 GLU A CA 1
ATOM 1466 C C . GLU A 1 180 ? -3.587 11.490 22.989 1.00 88.56 180 GLU A C 1
ATOM 1468 O O . GLU A 1 180 ? -4.602 11.429 23.681 1.00 88.56 180 GLU A O 1
ATOM 1473 N N . ALA A 1 181 ? -3.278 12.570 22.269 1.00 90.62 181 ALA A N 1
ATOM 1474 C CA . ALA A 1 181 ? -4.082 13.786 22.254 1.00 90.62 181 ALA A CA 1
ATOM 1475 C C . ALA A 1 181 ? -5.526 13.511 21.814 1.00 90.62 181 ALA A C 1
ATOM 1477 O O . ALA A 1 181 ? -6.466 13.959 22.460 1.00 90.62 181 ALA A O 1
ATOM 1478 N N . ILE A 1 182 ? -5.747 12.719 20.760 1.00 89.62 182 ILE A N 1
ATOM 1479 C CA . ILE A 1 182 ? -7.120 12.394 20.336 1.00 89.62 182 ILE A CA 1
ATOM 1480 C C . ILE A 1 182 ? -7.795 11.426 21.308 1.00 89.62 182 ILE A C 1
ATOM 1482 O O . ILE A 1 182 ? -9.000 11.526 21.546 1.00 89.62 182 ILE A O 1
ATOM 1486 N N . LYS A 1 183 ? -7.038 10.486 21.883 1.00 88.56 183 LYS A N 1
ATOM 1487 C CA . LYS A 1 183 ? -7.571 9.548 22.878 1.00 88.56 183 LYS A CA 1
ATOM 1488 C C . LYS A 1 183 ? -7.984 10.239 24.180 1.00 88.56 183 LYS A C 1
ATOM 1490 O O . LYS A 1 183 ? -8.934 9.772 24.808 1.00 88.56 183 LYS A O 1
ATOM 1495 N N . SER A 1 184 ? -7.297 11.308 24.582 1.00 90.06 184 SER A N 1
ATOM 1496 C CA . SER A 1 184 ? -7.568 12.040 25.824 1.00 90.06 184 SER A CA 1
ATOM 1497 C C . SER A 1 184 ? -8.754 13.003 25.710 1.00 90.06 184 SER A C 1
ATOM 1499 O O . SER A 1 184 ? -9.403 13.300 26.715 1.00 90.06 184 SER A O 1
ATOM 1501 N N . VAL A 1 185 ? -9.093 13.452 24.496 1.00 91.38 185 VAL A N 1
ATOM 1502 C CA . VAL A 1 185 ? -10.228 14.353 24.265 1.00 91.38 185 VAL A CA 1
ATOM 1503 C C . VAL A 1 185 ? -11.561 13.674 24.633 1.00 91.38 185 VAL A C 1
ATOM 1505 O O . VAL A 1 185 ? -11.858 12.564 24.174 1.00 91.38 185 VAL A O 1
ATOM 1508 N N . PRO A 1 186 ? -12.440 14.343 25.408 1.00 92.25 186 PRO A N 1
ATOM 1509 C CA . PRO A 1 186 ? -13.763 13.817 25.715 1.00 92.25 186 PRO A CA 1
ATOM 1510 C C . PRO A 1 186 ? -14.582 13.537 24.450 1.00 92.25 186 PRO A C 1
ATOM 1512 O O . PRO A 1 186 ? -14.769 14.410 23.603 1.00 92.25 186 PRO A O 1
ATOM 1515 N N . ARG A 1 187 ? -15.198 12.350 24.366 1.00 88.38 187 ARG A N 1
ATOM 1516 C CA . ARG A 1 187 ? -15.999 11.922 23.196 1.00 88.38 187 ARG A CA 1
ATOM 1517 C C . ARG A 1 187 ? -17.080 12.919 22.775 1.00 88.38 187 ARG A C 1
ATOM 1519 O O . ARG A 1 187 ? -17.394 13.016 21.595 1.00 88.38 187 ARG A O 1
ATOM 1526 N N . LYS A 1 188 ? -17.647 13.662 23.731 1.00 92.00 188 LYS A N 1
ATOM 1527 C CA . LYS A 1 188 ? -18.662 14.691 23.459 1.00 92.00 188 LYS A CA 1
ATOM 1528 C C . LYS A 1 188 ? -18.131 15.798 22.538 1.00 92.00 188 LYS A C 1
ATOM 1530 O O . LYS A 1 188 ? -18.896 16.294 21.720 1.00 92.00 188 LYS A O 1
ATOM 1535 N N . GLN A 1 189 ? -16.847 16.145 22.640 1.00 93.94 189 GLN A N 1
ATOM 1536 C CA . GLN A 1 189 ? -16.212 17.160 21.792 1.00 93.94 189 GLN A CA 1
ATOM 1537 C C . GLN A 1 189 ? -15.972 16.638 20.368 1.00 93.94 189 GLN A C 1
ATOM 1539 O O . GLN A 1 189 ? -16.170 17.372 19.405 1.00 93.94 189 GLN A O 1
ATOM 1544 N N . LEU A 1 190 ? -15.646 15.348 20.219 1.00 93.50 190 LEU A N 1
ATOM 1545 C CA . LEU A 1 190 ? -15.436 14.704 18.913 1.00 93.50 190 LEU A CA 1
ATOM 1546 C C . LEU A 1 190 ? -16.730 14.252 18.224 1.00 93.50 190 LEU A C 1
ATOM 1548 O O . LEU A 1 190 ? -16.679 13.735 17.112 1.00 93.50 190 LEU A O 1
ATOM 1552 N N . ARG A 1 191 ? -17.899 14.459 18.842 1.00 94.25 191 ARG A N 1
ATOM 1553 C CA . ARG A 1 191 ? -19.179 13.963 18.320 1.00 94.25 191 ARG A CA 1
ATOM 1554 C C . ARG A 1 191 ? -19.442 14.418 16.881 1.00 94.25 191 ARG A C 1
ATOM 1556 O O . ARG A 1 191 ? -19.762 13.587 16.044 1.00 94.25 191 ARG A O 1
ATOM 1563 N N . LYS A 1 192 ? -19.235 15.708 16.586 1.00 96.00 192 LYS A N 1
ATOM 1564 C CA . LYS A 1 192 ? -19.421 16.256 15.230 1.00 96.00 192 LYS A CA 1
ATOM 1565 C C . LYS A 1 192 ? -18.468 15.627 14.210 1.00 96.00 192 LYS A C 1
ATOM 1567 O O . LYS A 1 192 ? -18.851 15.428 13.065 1.00 96.00 192 LYS A O 1
ATOM 1572 N N . VAL A 1 193 ? -17.242 15.301 14.627 1.00 95.56 193 VAL A N 1
ATOM 1573 C CA . VAL A 1 193 ? -16.255 14.632 13.768 1.00 95.56 193 VAL A CA 1
ATOM 1574 C C . VAL A 1 193 ? -16.724 13.216 13.445 1.00 95.56 193 VAL A C 1
ATOM 1576 O O . VAL A 1 193 ? -16.728 12.830 12.283 1.00 95.56 193 VAL A O 1
ATOM 1579 N N . PHE A 1 194 ? -17.175 12.461 14.449 1.00 95.94 194 PHE A N 1
ATOM 1580 C CA . PHE A 1 194 ? -17.697 11.108 14.240 1.00 95.94 194 PHE A CA 1
ATOM 1581 C C . PHE A 1 194 ? -18.944 11.104 13.356 1.00 95.94 194 PHE A C 1
ATOM 1583 O O . PHE A 1 194 ? -19.012 10.317 12.421 1.00 95.94 194 PHE A O 1
ATOM 1590 N N . GLU A 1 195 ? -19.883 12.022 13.589 1.00 96.31 195 GLU A N 1
ATOM 1591 C CA . GLU A 1 195 ? -21.079 12.176 12.752 1.00 96.31 195 GLU A CA 1
ATOM 1592 C C . GLU A 1 195 ? -20.712 12.509 11.298 1.00 96.31 195 GLU A C 1
ATOM 1594 O O . GLU A 1 195 ? -21.249 11.896 10.378 1.00 96.31 195 GLU A O 1
ATOM 1599 N N . ALA A 1 196 ? -19.761 13.421 11.072 1.00 97.19 196 ALA A N 1
ATOM 1600 C CA . ALA A 1 196 ? -19.293 13.748 9.727 1.00 97.19 196 ALA A CA 1
ATOM 1601 C C . ALA A 1 196 ? -18.632 12.543 9.035 1.00 97.19 196 ALA A C 1
ATOM 1603 O O . ALA A 1 196 ? -18.934 12.258 7.877 1.00 97.19 196 ALA A O 1
ATOM 1604 N N . LEU A 1 197 ? -17.773 11.803 9.743 1.00 96.69 197 LEU A N 1
ATOM 1605 C CA . LEU A 1 197 ? -17.141 10.592 9.212 1.00 96.69 197 LEU A CA 1
ATOM 1606 C C . LEU A 1 197 ? -18.164 9.490 8.908 1.00 96.69 197 LEU A C 1
ATOM 1608 O O . LEU A 1 197 ? -18.028 8.803 7.898 1.00 96.69 197 LEU A O 1
ATOM 1612 N N . ASP A 1 198 ? -19.197 9.344 9.739 1.00 96.69 198 ASP A N 1
ATOM 1613 C CA . ASP A 1 198 ? -20.295 8.401 9.514 1.00 96.69 198 ASP A CA 1
ATOM 1614 C C . ASP A 1 198 ? -21.123 8.778 8.278 1.00 96.69 198 ASP A C 1
ATOM 1616 O O . ASP A 1 198 ? -21.508 7.897 7.510 1.00 96.69 198 ASP A O 1
ATOM 1620 N N . ILE A 1 199 ? -21.378 10.073 8.054 1.00 97.12 199 ILE A N 1
ATOM 1621 C CA . ILE A 1 199 ? -22.076 10.563 6.854 1.00 97.12 199 ILE A CA 1
ATOM 1622 C C . ILE A 1 199 ? -21.242 10.278 5.599 1.00 97.12 199 ILE A C 1
ATOM 1624 O O . ILE A 1 199 ? -21.758 9.723 4.627 1.00 97.12 199 ILE A O 1
ATOM 1628 N N . LEU A 1 200 ? -19.945 10.600 5.629 1.00 96.25 200 LEU A N 1
ATOM 1629 C CA . LEU A 1 200 ? -19.032 10.330 4.514 1.00 96.25 200 LEU A CA 1
ATOM 1630 C C . LEU A 1 200 ? -18.947 8.826 4.217 1.00 96.25 200 LEU A C 1
ATOM 1632 O O . LEU A 1 200 ? -19.112 8.413 3.071 1.00 96.25 200 LEU A O 1
ATOM 1636 N N . GLY A 1 201 ? -18.762 7.999 5.250 1.00 95.00 201 GLY A N 1
ATOM 1637 C CA . GLY A 1 201 ? -18.686 6.542 5.119 1.00 95.00 201 GLY A CA 1
ATOM 1638 C C . GLY A 1 201 ? -20.014 5.876 4.742 1.00 95.00 201 GLY A C 1
ATOM 1639 O O . GLY A 1 201 ? -20.014 4.793 4.163 1.00 95.00 201 GLY A O 1
ATOM 1640 N N . GLY A 1 202 ? -21.149 6.512 5.038 1.00 94.94 202 GLY A N 1
ATOM 1641 C CA . GLY A 1 202 ? -22.482 6.036 4.662 1.00 94.94 202 GLY A CA 1
ATOM 1642 C C . GLY A 1 202 ? -22.844 6.277 3.194 1.00 94.94 202 GLY A C 1
ATOM 1643 O O . GLY A 1 202 ? -23.867 5.768 2.726 1.00 94.94 202 GLY A O 1
ATOM 1644 N N . THR A 1 203 ? -22.026 7.035 2.460 1.00 96.12 203 THR A N 1
ATOM 1645 C CA . THR A 1 203 ? -22.262 7.330 1.045 1.00 96.12 203 THR A CA 1
ATOM 1646 C C . THR A 1 203 ? -21.988 6.091 0.195 1.00 96.12 203 THR A C 1
ATOM 1648 O O . THR A 1 203 ? -20.882 5.553 0.187 1.00 96.12 203 THR A O 1
ATOM 1651 N N . LYS A 1 204 ? -23.008 5.626 -0.533 1.00 96.31 204 LYS A N 1
ATOM 1652 C CA . LYS A 1 204 ? -22.917 4.434 -1.385 1.00 96.31 204 LYS A CA 1
ATOM 1653 C C . LYS A 1 204 ? -22.294 4.789 -2.730 1.00 96.31 204 LYS A C 1
ATOM 1655 O O . LYS A 1 204 ? -22.770 5.695 -3.408 1.00 96.31 204 LYS A O 1
ATOM 1660 N N . TRP A 1 205 ? -21.297 4.014 -3.138 1.00 96.56 205 TRP A N 1
ATOM 1661 C CA . TRP A 1 205 ? -20.628 4.162 -4.427 1.00 96.56 205 TRP A CA 1
ATOM 1662 C C . TRP A 1 205 ? -20.960 2.994 -5.351 1.00 96.56 205 TRP A C 1
ATOM 1664 O O . TRP A 1 205 ? -21.210 1.873 -4.908 1.00 96.56 205 TRP A O 1
ATOM 1674 N N . ARG A 1 206 ? -20.947 3.261 -6.656 1.00 96.38 206 ARG A N 1
ATOM 1675 C CA . ARG A 1 206 ? -21.035 2.249 -7.708 1.00 96.38 206 ARG A CA 1
ATOM 1676 C C . ARG A 1 206 ? -20.059 2.623 -8.815 1.00 96.38 206 ARG A C 1
ATOM 1678 O O . ARG A 1 206 ? -19.988 3.786 -9.201 1.00 96.38 206 ARG A O 1
ATOM 1685 N N . VAL A 1 207 ? -19.353 1.630 -9.349 1.00 96.19 207 VAL A N 1
ATOM 1686 C CA . VAL A 1 207 ? -18.483 1.814 -10.517 1.00 96.19 207 VAL A CA 1
ATOM 1687 C C . VAL A 1 207 ? -19.329 2.172 -11.741 1.00 96.19 207 VAL A C 1
ATOM 1689 O O . VAL A 1 207 ? -20.297 1.477 -12.072 1.00 96.19 207 VAL A O 1
ATOM 1692 N N . ASN A 1 208 ? -18.958 3.252 -12.428 1.00 97.62 208 ASN A N 1
ATOM 1693 C CA . ASN A 1 208 ? -19.564 3.622 -13.701 1.00 97.62 208 ASN A CA 1
ATOM 1694 C C . ASN A 1 208 ? -19.027 2.708 -14.809 1.00 97.62 208 ASN A C 1
ATOM 1696 O O . ASN A 1 208 ? -17.934 2.933 -15.324 1.00 97.62 208 ASN A O 1
ATOM 1700 N N . ARG A 1 209 ? -19.812 1.691 -15.180 1.00 97.00 209 ARG A N 1
ATOM 1701 C CA . ARG A 1 209 ? -19.414 0.681 -16.172 1.00 97.00 209 ARG A CA 1
ATOM 1702 C C . ARG A 1 209 ? -19.061 1.278 -17.532 1.00 97.00 209 ARG A C 1
ATOM 1704 O O . ARG A 1 209 ? -18.023 0.952 -18.070 1.00 97.00 209 ARG A O 1
ATOM 1711 N N . ARG A 1 210 ? -19.827 2.255 -18.027 1.00 97.56 210 ARG A N 1
ATOM 1712 C CA . ARG A 1 210 ? -19.552 2.873 -19.338 1.00 97.56 210 ARG A CA 1
ATOM 1713 C C . ARG A 1 210 ? -18.181 3.546 -19.394 1.00 97.56 210 ARG A C 1
ATOM 1715 O O . ARG A 1 210 ? -17.523 3.495 -20.422 1.00 97.56 210 ARG A O 1
ATOM 1722 N N . VAL A 1 211 ? -17.771 4.196 -18.304 1.00 96.12 211 VAL A N 1
ATOM 1723 C CA . VAL A 1 211 ? -16.443 4.824 -18.214 1.00 96.12 211 VAL A CA 1
ATOM 1724 C C . VAL A 1 211 ? -15.371 3.763 -18.009 1.00 96.12 211 VAL A C 1
ATOM 1726 O O . VAL A 1 211 ? -14.341 3.814 -18.670 1.00 96.12 211 VAL A O 1
ATOM 1729 N N . HIS A 1 212 ? -15.633 2.790 -17.137 1.00 95.31 212 HIS A N 1
ATOM 1730 C CA . HIS A 1 212 ? -14.739 1.665 -16.895 1.00 95.31 212 HIS A CA 1
ATOM 1731 C C . HIS A 1 212 ? -14.381 0.927 -18.194 1.00 95.31 212 HIS A C 1
ATOM 1733 O O . HIS A 1 212 ? -13.204 0.782 -18.493 1.00 95.31 212 HIS A O 1
ATOM 1739 N N . ASP A 1 213 ? -15.373 0.557 -19.005 1.00 95.94 213 ASP A N 1
ATOM 1740 C CA . ASP A 1 213 ? -15.169 -0.210 -20.241 1.00 95.94 213 ASP A CA 1
ATOM 1741 C C . ASP A 1 213 ? -14.358 0.589 -21.279 1.00 95.94 213 ASP A C 1
ATOM 1743 O O . ASP A 1 213 ? -13.527 0.039 -22.004 1.00 95.94 213 ASP A O 1
ATOM 1747 N N . VAL A 1 214 ? -14.547 1.914 -21.331 1.00 95.38 214 VAL A N 1
ATOM 1748 C CA . VAL A 1 214 ? -13.730 2.806 -22.170 1.00 95.38 214 VAL A CA 1
ATOM 1749 C C . VAL A 1 214 ? -12.287 2.841 -21.674 1.00 95.38 214 VAL A C 1
ATOM 1751 O O . VAL A 1 214 ? -11.371 2.699 -22.481 1.00 95.38 214 VAL A O 1
ATOM 1754 N N . VAL A 1 215 ? -12.069 2.998 -20.366 1.00 94.94 215 VAL A N 1
ATOM 1755 C CA . VAL A 1 215 ? -10.724 3.009 -19.771 1.00 94.94 215 VAL A CA 1
ATOM 1756 C C . VAL A 1 215 ? -10.019 1.670 -19.994 1.00 94.94 215 VAL A C 1
ATOM 1758 O O . VAL A 1 215 ? -8.864 1.660 -20.408 1.00 94.94 215 VAL A O 1
ATOM 1761 N N . GLU A 1 216 ? -10.715 0.550 -19.819 1.00 93.12 216 GLU A N 1
ATOM 1762 C CA . GLU A 1 216 ? -10.201 -0.796 -20.086 1.00 93.12 216 GLU A CA 1
ATOM 1763 C C . GLU A 1 216 ? -9.865 -0.999 -21.574 1.00 93.12 216 GLU A C 1
ATOM 1765 O O . GLU A 1 216 ? -8.827 -1.569 -21.923 1.00 93.12 216 GLU A O 1
ATOM 1770 N N . THR A 1 217 ? -10.687 -0.459 -22.477 1.00 94.31 217 THR A N 1
ATOM 1771 C CA . THR A 1 217 ? -10.408 -0.477 -23.921 1.00 94.31 217 THR A CA 1
ATOM 1772 C C . THR A 1 217 ? -9.164 0.345 -24.262 1.00 94.31 217 THR A C 1
ATOM 1774 O O . THR A 1 217 ? -8.336 -0.084 -25.061 1.00 94.31 217 THR A O 1
ATOM 1777 N N . ILE A 1 218 ? -8.992 1.522 -23.657 1.00 94.12 218 ILE A N 1
ATOM 1778 C CA . ILE A 1 218 ? -7.792 2.345 -23.860 1.00 94.12 218 ILE A CA 1
ATOM 1779 C C . ILE A 1 218 ? -6.561 1.634 -23.291 1.00 94.12 218 ILE A C 1
ATOM 1781 O O . ILE A 1 218 ? -5.520 1.568 -23.945 1.00 94.12 218 ILE A O 1
ATOM 1785 N N . TRP A 1 219 ? -6.690 1.053 -22.098 1.00 93.12 219 TRP A N 1
ATOM 1786 C CA . TRP A 1 219 ? -5.615 0.324 -21.442 1.00 93.12 219 TRP A CA 1
ATOM 1787 C C . TRP A 1 219 ? -5.180 -0.901 -22.247 1.00 93.12 219 TRP A C 1
ATOM 1789 O O . TRP A 1 219 ? -3.988 -1.118 -22.461 1.00 93.12 219 TRP A O 1
ATOM 1799 N N . SER A 1 220 ? -6.121 -1.695 -22.757 1.00 90.50 220 SER A N 1
ATOM 1800 C CA . SER A 1 220 ? -5.809 -2.859 -23.600 1.00 90.50 220 SER A CA 1
ATOM 1801 C C . SER A 1 220 ? -5.145 -2.475 -24.929 1.00 90.50 220 SER A C 1
ATOM 1803 O O . SER A 1 220 ? -4.335 -3.247 -25.431 1.00 90.50 220 SER A O 1
ATOM 1805 N N . ARG A 1 221 ? -5.392 -1.263 -25.447 1.00 92.38 221 ARG A N 1
ATOM 1806 C CA . ARG A 1 221 ? -4.764 -0.722 -26.669 1.00 92.38 221 ARG A CA 1
ATOM 1807 C C . ARG A 1 221 ? -3.371 -0.112 -26.479 1.00 92.38 221 ARG A C 1
ATOM 1809 O O . ARG A 1 221 ? -2.776 0.290 -27.472 1.00 92.38 221 ARG A O 1
ATOM 1816 N N . GLY A 1 222 ? -2.856 -0.031 -25.252 1.00 89.06 222 GLY A N 1
ATOM 1817 C CA . GLY A 1 222 ? -1.509 0.491 -24.981 1.00 89.06 222 GLY A CA 1
ATOM 1818 C C . GLY A 1 222 ? -1.455 1.701 -24.048 1.00 89.06 222 GLY A C 1
ATOM 1819 O O . GLY A 1 222 ? -0.374 2.045 -23.591 1.00 89.06 222 GLY A O 1
ATOM 1820 N N . GLY A 1 223 ? -2.590 2.310 -23.692 1.00 90.88 223 GLY A N 1
ATOM 1821 C CA . GLY A 1 223 ? -2.608 3.474 -22.798 1.00 90.88 223 GLY A CA 1
ATOM 1822 C C . GLY A 1 223 ? -2.118 4.767 -23.466 1.00 90.88 223 GLY A C 1
ATOM 1823 O O . GLY A 1 223 ? -2.350 4.987 -24.653 1.00 90.88 223 GLY A O 1
ATOM 1824 N N . GLY A 1 224 ? -1.512 5.664 -22.681 1.00 89.56 224 GLY A N 1
ATOM 1825 C CA . GLY A 1 224 ? -0.866 6.893 -23.171 1.00 89.56 224 GLY A CA 1
ATOM 1826 C C . GLY A 1 224 ? -1.795 8.050 -23.574 1.00 89.56 224 GLY A C 1
ATOM 1827 O O . GLY A 1 224 ? -1.320 9.091 -24.025 1.00 89.56 224 GLY A O 1
ATOM 1828 N N . ILE A 1 225 ? -3.114 7.906 -23.419 1.00 90.75 225 ILE A N 1
ATOM 1829 C CA . ILE A 1 225 ? -4.105 8.947 -23.738 1.00 90.75 225 ILE A CA 1
ATOM 1830 C C . ILE A 1 225 ? -5.055 9.192 -22.564 1.00 90.75 225 ILE A C 1
ATOM 1832 O O . ILE A 1 225 ? -5.195 8.357 -21.673 1.00 90.75 225 ILE A O 1
ATOM 1836 N N . ALA A 1 226 ? -5.724 10.349 -22.560 1.00 87.88 226 ALA A N 1
ATOM 1837 C CA . ALA A 1 226 ? -6.677 10.746 -21.515 1.00 87.88 226 ALA A CA 1
ATOM 1838 C C . ALA A 1 226 ? -6.100 10.723 -20.079 1.00 87.88 226 ALA A C 1
ATOM 1840 O O . ALA A 1 226 ? -6.831 10.509 -19.115 1.00 87.88 226 ALA A O 1
ATOM 1841 N N . GLY A 1 227 ? -4.789 10.953 -19.939 1.00 87.19 227 GLY A N 1
ATOM 1842 C CA . GLY A 1 227 ? -4.089 10.941 -18.651 1.00 87.19 227 GLY A CA 1
ATOM 1843 C C . GLY A 1 227 ? -3.704 9.547 -18.143 1.00 87.19 227 GLY A C 1
ATOM 1844 O O . GLY A 1 227 ? -3.191 9.447 -17.033 1.00 87.19 227 GLY A O 1
ATOM 1845 N N . LEU A 1 228 ? -3.929 8.487 -18.929 1.00 90.31 228 LEU A N 1
ATOM 1846 C CA . LEU A 1 228 ? -3.384 7.160 -18.645 1.00 90.31 228 LEU A CA 1
ATOM 1847 C C . LEU A 1 228 ? -1.915 7.088 -19.055 1.00 90.31 228 LEU A C 1
ATOM 1849 O O . LEU A 1 228 ? -1.517 7.631 -20.087 1.00 90.31 228 LEU A O 1
ATOM 1853 N N . VAL A 1 229 ? -1.132 6.367 -18.258 1.00 91.62 229 VAL A N 1
ATOM 1854 C CA . VAL A 1 229 ? 0.268 6.067 -18.554 1.00 91.62 229 VAL A CA 1
ATOM 1855 C C . VAL A 1 229 ? 0.378 5.183 -19.804 1.00 91.62 229 VAL A C 1
ATOM 1857 O O . VAL A 1 229 ? -0.532 4.411 -20.120 1.00 91.62 229 VAL A O 1
ATOM 1860 N N . ASP A 1 230 ? 1.470 5.322 -20.550 1.00 91.19 230 ASP A N 1
ATOM 1861 C CA . ASP A 1 230 ? 1.798 4.425 -21.660 1.00 91.19 230 ASP A CA 1
ATOM 1862 C C . ASP A 1 230 ? 2.251 3.060 -21.116 1.00 91.19 230 ASP A C 1
ATOM 1864 O O . ASP A 1 230 ? 2.987 2.985 -20.129 1.00 91.19 230 ASP A O 1
ATOM 1868 N N . LYS A 1 231 ? 1.813 1.969 -21.751 1.00 85.25 231 LYS A N 1
ATOM 1869 C CA . LYS A 1 231 ? 2.281 0.613 -21.446 1.00 85.25 231 LYS A CA 1
ATOM 1870 C C . LYS A 1 231 ? 3.729 0.393 -21.872 1.00 85.25 231 LYS A C 1
ATOM 1872 O O . LYS A 1 231 ? 4.409 -0.429 -21.255 1.00 85.25 231 LYS A O 1
ATOM 1877 N N . GLY A 1 232 ? 4.190 1.098 -22.903 1.00 87.38 232 GLY A N 1
ATOM 1878 C CA . GLY A 1 232 ? 5.550 1.005 -23.419 1.00 87.38 232 GLY A CA 1
ATOM 1879 C C . GLY A 1 232 ? 6.599 1.619 -22.488 1.00 87.38 232 GLY A C 1
ATOM 1880 O O . GLY A 1 232 ? 6.344 2.566 -21.749 1.00 87.38 232 GLY A O 1
ATOM 1881 N N . ASN A 1 233 ? 7.819 1.081 -22.535 1.00 89.00 233 ASN A N 1
ATOM 1882 C CA . ASN A 1 233 ? 8.983 1.764 -21.972 1.00 89.00 233 ASN A CA 1
ATOM 1883 C C . ASN A 1 233 ? 9.508 2.797 -22.974 1.00 89.00 233 ASN A C 1
ATOM 1885 O O . ASN A 1 233 ? 9.526 2.544 -24.178 1.00 89.00 233 ASN A O 1
ATOM 1889 N N . ILE A 1 234 ? 10.043 3.910 -22.471 1.00 90.69 234 ILE A N 1
ATOM 1890 C CA . ILE A 1 234 ? 10.807 4.852 -23.290 1.00 90.69 234 ILE A CA 1
ATOM 1891 C C . ILE A 1 234 ? 12.081 4.131 -23.766 1.00 90.69 234 ILE A C 1
ATOM 1893 O O . ILE A 1 234 ? 12.795 3.564 -22.923 1.00 90.69 234 ILE A O 1
ATOM 1897 N N . PRO A 1 235 ? 12.390 4.135 -25.077 1.00 92.62 235 PRO A N 1
ATOM 1898 C CA . PRO A 1 235 ? 13.584 3.483 -25.599 1.00 92.62 235 PRO A CA 1
ATOM 1899 C C . PRO A 1 235 ? 14.842 4.096 -24.981 1.00 92.62 235 PRO A C 1
ATOM 1901 O O . PRO A 1 235 ? 14.928 5.305 -24.745 1.00 92.62 235 PRO A O 1
ATOM 1904 N N . LEU A 1 236 ? 15.824 3.246 -24.676 1.00 91.19 236 LEU A N 1
ATOM 1905 C CA . LEU A 1 236 ? 17.106 3.721 -24.170 1.00 91.19 236 LEU A CA 1
ATOM 1906 C C . LEU A 1 236 ? 17.845 4.476 -25.283 1.00 91.19 236 LEU A C 1
ATOM 1908 O O . LEU A 1 236 ? 17.784 4.049 -26.433 1.00 91.19 236 LEU A O 1
ATOM 1912 N N . PRO A 1 237 ? 18.548 5.574 -24.957 1.00 90.94 237 PRO A N 1
ATOM 1913 C CA . PRO A 1 237 ? 19.331 6.295 -25.950 1.00 90.94 237 PRO A CA 1
ATOM 1914 C C . PRO A 1 237 ? 20.445 5.390 -26.487 1.00 90.94 237 PRO A C 1
ATOM 1916 O O . PRO A 1 237 ? 21.128 4.712 -25.708 1.00 90.94 237 PRO A O 1
ATOM 1919 N N . GLU A 1 238 ? 20.619 5.396 -27.805 1.00 88.94 238 GLU A N 1
ATOM 1920 C CA . GLU A 1 238 ? 21.641 4.611 -28.497 1.00 88.94 238 GLU A CA 1
ATOM 1921 C C . GLU A 1 238 ? 23.043 5.028 -28.058 1.00 88.94 238 GLU A C 1
ATOM 1923 O O . GLU A 1 238 ? 23.288 6.184 -27.695 1.00 88.94 238 GLU A O 1
ATOM 1928 N N . GLN A 1 239 ? 23.949 4.054 -28.018 1.00 88.00 239 GLN A N 1
ATOM 1929 C CA . GLN A 1 239 ? 25.332 4.305 -27.647 1.00 88.00 239 GLN A CA 1
ATOM 1930 C C . GLN A 1 239 ? 26.014 5.106 -28.765 1.00 88.00 239 GLN A C 1
ATOM 1932 O O . GLN A 1 239 ? 25.941 4.681 -29.916 1.00 88.00 239 GLN A O 1
ATOM 1937 N N . PRO A 1 240 ? 26.675 6.237 -28.455 1.00 86.94 240 PRO A N 1
ATOM 1938 C CA . PRO A 1 240 ? 27.434 6.970 -29.459 1.00 86.94 240 PRO A CA 1
ATOM 1939 C C . PRO A 1 240 ? 28.626 6.127 -29.932 1.00 86.94 240 PRO A C 1
ATOM 1941 O O . PRO A 1 240 ? 29.281 5.473 -29.119 1.00 86.94 240 PRO A O 1
ATOM 1944 N N . GLU A 1 241 ? 28.920 6.169 -31.232 1.00 82.38 241 GLU A N 1
ATOM 1945 C CA . GLU A 1 241 ? 30.095 5.513 -31.835 1.00 82.38 241 GLU A CA 1
ATOM 1946 C C . GLU A 1 241 ? 31.408 6.284 -31.580 1.00 82.38 241 GLU A C 1
ATOM 1948 O O . GLU A 1 241 ? 32.485 5.836 -31.964 1.00 82.38 241 GLU A O 1
ATOM 1953 N N . THR A 1 242 ? 31.337 7.439 -30.913 1.00 82.81 242 THR A N 1
ATOM 1954 C CA . THR A 1 242 ? 32.484 8.295 -30.591 1.00 82.81 242 THR A CA 1
ATOM 1955 C C . THR A 1 242 ? 33.276 7.784 -29.380 1.00 82.81 242 THR A C 1
ATOM 1957 O O . THR A 1 242 ? 32.703 7.355 -28.378 1.00 82.81 242 THR A O 1
ATOM 1960 N N . GLU A 1 243 ? 34.603 7.939 -29.413 1.00 80.12 243 GLU A N 1
ATOM 1961 C CA . GLU A 1 243 ? 35.494 7.702 -28.262 1.00 80.12 243 GLU A CA 1
ATOM 1962 C C . GLU A 1 243 ? 35.606 8.908 -27.305 1.00 80.12 243 GLU A C 1
ATOM 1964 O O . GLU A 1 243 ? 36.327 8.841 -26.307 1.00 80.12 243 GLU A O 1
ATOM 1969 N N . ASP A 1 244 ? 34.898 10.011 -27.576 1.00 86.38 244 ASP A N 1
ATOM 1970 C CA . ASP A 1 244 ? 34.951 11.216 -26.746 1.00 86.38 244 ASP A CA 1
ATOM 1971 C C . ASP A 1 244 ? 34.394 10.928 -25.333 1.00 86.38 244 ASP A C 1
ATOM 1973 O O . ASP A 1 244 ? 33.210 10.582 -25.184 1.00 86.38 244 ASP A O 1
ATOM 1977 N N . PRO A 1 245 ? 35.209 11.076 -24.266 1.00 86.19 245 PRO A N 1
ATOM 1978 C CA . PRO A 1 245 ? 34.767 10.827 -22.899 1.00 86.19 245 PRO A CA 1
ATOM 1979 C C . PRO A 1 245 ? 33.565 11.686 -22.483 1.00 86.19 245 PRO A C 1
ATOM 1981 O O . PRO A 1 245 ? 32.726 11.203 -21.712 1.00 86.19 245 PRO A O 1
ATOM 1984 N N . ASP A 1 246 ? 33.437 12.913 -22.995 1.00 87.81 246 ASP A N 1
ATOM 1985 C CA . ASP A 1 246 ? 32.345 13.818 -22.626 1.00 87.81 246 ASP A CA 1
ATOM 1986 C C . ASP A 1 246 ? 31.008 13.387 -23.245 1.00 87.81 246 ASP A C 1
ATOM 1988 O O . ASP A 1 246 ? 29.965 13.424 -22.576 1.00 87.81 246 ASP A O 1
ATOM 1992 N N . GLU A 1 247 ? 31.017 12.919 -24.494 1.00 86.12 247 GLU A N 1
ATOM 1993 C CA . GLU A 1 247 ? 29.837 12.355 -25.159 1.00 86.12 247 GLU A CA 1
ATOM 1994 C C . GLU A 1 247 ? 29.403 11.036 -24.516 1.00 86.12 247 GLU A C 1
ATOM 1996 O O . GLU A 1 247 ? 28.224 10.866 -24.182 1.00 86.12 247 GLU A O 1
ATOM 2001 N N . ILE A 1 248 ? 30.354 10.143 -24.222 1.00 87.06 248 ILE A N 1
ATOM 2002 C CA . ILE A 1 248 ? 30.091 8.891 -23.498 1.00 87.06 248 ILE A CA 1
ATOM 2003 C C . ILE A 1 248 ? 29.500 9.189 -22.116 1.00 87.06 248 ILE A C 1
ATOM 2005 O O . ILE A 1 248 ? 28.581 8.500 -21.651 1.00 87.06 248 ILE A O 1
ATOM 2009 N N . GLN A 1 249 ? 30.005 10.217 -21.430 1.00 87.44 249 GLN A N 1
ATOM 2010 C CA . GLN A 1 249 ? 29.459 10.640 -20.151 1.00 87.44 249 GLN A CA 1
ATOM 2011 C C . GLN A 1 249 ? 28.020 11.136 -20.321 1.00 87.44 249 GLN A C 1
ATOM 2013 O O . GLN A 1 249 ? 27.128 10.596 -19.661 1.00 87.44 249 GLN A O 1
ATOM 2018 N N . LYS A 1 250 ? 27.754 12.095 -21.215 1.00 89.44 250 LYS A N 1
ATOM 2019 C CA . LYS A 1 250 ? 26.393 12.599 -21.490 1.00 89.44 250 LYS A CA 1
ATOM 2020 C C . LYS A 1 250 ? 25.419 11.465 -21.817 1.00 89.44 250 LYS A C 1
ATOM 2022 O O . LYS A 1 250 ? 24.326 11.425 -21.246 1.00 89.44 250 LYS A O 1
ATOM 2027 N N . TRP A 1 251 ? 25.835 10.498 -22.634 1.00 91.31 251 TRP A N 1
ATOM 2028 C CA . TRP A 1 251 ? 25.056 9.295 -22.919 1.00 91.31 251 TRP A CA 1
ATOM 2029 C C . TRP A 1 251 ? 24.750 8.492 -21.648 1.00 91.31 251 TRP A C 1
ATOM 2031 O O . TRP A 1 251 ? 23.584 8.217 -21.366 1.00 91.31 251 TRP A O 1
ATOM 2041 N N . LYS A 1 252 ? 25.748 8.196 -20.800 1.00 88.69 252 LYS A N 1
ATOM 2042 C CA . LYS A 1 252 ? 25.533 7.495 -19.515 1.00 88.69 252 LYS A CA 1
ATOM 2043 C C . LYS A 1 252 ? 24.531 8.224 -18.614 1.00 88.69 252 LYS A C 1
ATOM 2045 O O . LYS A 1 252 ? 23.723 7.573 -17.945 1.00 88.69 252 LYS A O 1
ATOM 2050 N N . TRP A 1 253 ? 24.579 9.556 -18.562 1.00 88.62 253 TRP A N 1
ATOM 2051 C CA . TRP A 1 253 ? 23.604 10.364 -17.819 1.00 88.62 253 TRP A CA 1
ATOM 2052 C C . TRP A 1 253 ? 22.203 10.259 -18.431 1.00 88.62 253 TRP A C 1
ATOM 2054 O O . TRP A 1 253 ? 21.236 10.062 -17.691 1.00 88.62 253 TRP A O 1
ATOM 2064 N N . SER A 1 254 ? 22.102 10.302 -19.761 1.00 90.69 254 SER A N 1
ATOM 2065 C CA . SER A 1 254 ? 20.848 10.117 -20.494 1.00 90.69 254 SER A CA 1
ATOM 2066 C C . SER A 1 254 ? 20.238 8.734 -20.235 1.00 90.69 254 SER A C 1
ATOM 2068 O O . SER A 1 254 ? 19.105 8.644 -19.771 1.00 90.69 254 SER A O 1
ATOM 2070 N N . VAL A 1 255 ? 21.018 7.652 -20.361 1.00 92.25 255 VAL A N 1
ATOM 2071 C CA . VAL A 1 255 ? 20.582 6.278 -20.041 1.00 92.25 255 VAL A CA 1
ATOM 2072 C C . VAL A 1 255 ? 20.072 6.178 -18.606 1.00 92.25 255 VAL A C 1
ATOM 2074 O O . VAL A 1 255 ? 19.026 5.579 -18.357 1.00 92.25 255 VAL A O 1
ATOM 2077 N N . LYS A 1 256 ? 20.789 6.756 -17.633 1.00 89.31 256 LYS A N 1
ATOM 2078 C CA . LYS A 1 256 ? 20.353 6.755 -16.227 1.00 89.31 256 LYS A CA 1
ATOM 2079 C C . LYS A 1 256 ? 19.025 7.489 -16.047 1.00 89.31 256 LYS A C 1
ATOM 2081 O O . LYS A 1 256 ? 18.173 6.995 -15.307 1.00 89.31 256 LYS A O 1
ATOM 2086 N N . LYS A 1 257 ? 18.848 8.633 -16.716 1.00 91.25 257 LYS A N 1
ATOM 2087 C CA . LYS A 1 257 ? 17.608 9.417 -16.695 1.00 91.25 257 LYS A CA 1
ATOM 2088 C C . LYS A 1 257 ? 16.449 8.625 -17.303 1.00 91.25 257 LYS A C 1
ATOM 2090 O O . LYS A 1 257 ? 15.423 8.493 -16.645 1.00 91.25 257 LYS A O 1
ATOM 2095 N N . THR A 1 258 ? 16.639 8.015 -18.471 1.00 92.81 258 THR A N 1
ATOM 2096 C CA . THR A 1 258 ? 15.616 7.187 -19.128 1.00 92.81 258 THR A CA 1
ATOM 2097 C C . THR A 1 258 ? 15.262 5.956 -18.297 1.00 92.81 258 THR A C 1
ATOM 2099 O O . THR A 1 258 ? 14.089 5.683 -18.071 1.00 92.81 258 THR A O 1
ATOM 2102 N N . LYS A 1 259 ? 16.252 5.252 -17.726 1.00 90.94 259 LYS A N 1
ATOM 2103 C CA . LYS A 1 259 ? 15.997 4.128 -16.805 1.00 90.94 259 LYS A CA 1
ATOM 2104 C C . LYS A 1 259 ? 15.217 4.558 -15.564 1.00 90.94 259 LYS A C 1
ATOM 2106 O O . LYS A 1 259 ? 14.419 3.780 -15.054 1.00 90.94 259 LYS A O 1
ATOM 2111 N N . LYS A 1 260 ? 15.464 5.764 -15.043 1.00 90.94 260 LYS A N 1
ATOM 2112 C CA . LYS A 1 260 ? 14.692 6.313 -13.922 1.00 90.94 260 LYS A CA 1
ATOM 2113 C C . LYS A 1 260 ? 13.247 6.592 -14.335 1.00 90.94 260 LYS A C 1
ATOM 2115 O O . LYS A 1 260 ? 12.356 6.108 -13.648 1.00 90.94 260 LYS A O 1
ATOM 2120 N N . ALA A 1 261 ? 13.037 7.267 -15.464 1.00 92.38 261 ALA A N 1
ATOM 2121 C CA . ALA A 1 261 ? 11.704 7.540 -15.996 1.00 92.38 261 ALA A CA 1
ATOM 2122 C C . ALA A 1 261 ? 10.913 6.244 -16.246 1.00 92.38 261 ALA A C 1
ATOM 2124 O O . ALA A 1 261 ? 9.784 6.124 -15.793 1.00 92.38 261 ALA A O 1
ATOM 2125 N N . ASN A 1 262 ? 11.528 5.221 -16.850 1.00 92.44 262 ASN A N 1
ATOM 2126 C CA . ASN A 1 262 ? 10.868 3.930 -17.075 1.00 92.44 262 ASN A CA 1
ATOM 2127 C C . ASN A 1 262 ? 10.452 3.229 -15.774 1.00 92.44 262 ASN A C 1
ATOM 2129 O O . ASN A 1 262 ? 9.407 2.585 -15.746 1.00 92.44 262 ASN A O 1
ATOM 2133 N N . ARG A 1 263 ? 11.227 3.371 -14.686 1.00 88.81 263 ARG A N 1
ATOM 2134 C CA . ARG A 1 263 ? 10.835 2.852 -13.361 1.00 88.81 263 ARG A CA 1
ATOM 2135 C C . ARG A 1 263 ? 9.657 3.618 -12.760 1.00 88.81 263 ARG A C 1
ATOM 2137 O O . ARG A 1 263 ? 8.797 3.000 -12.147 1.00 88.81 263 ARG A O 1
ATOM 2144 N N . GLU A 1 264 ? 9.626 4.938 -12.922 1.00 90.56 264 GLU A N 1
ATOM 2145 C CA . GLU A 1 264 ? 8.509 5.776 -12.466 1.00 90.56 264 GLU A CA 1
ATOM 2146 C C . GLU A 1 264 ? 7.228 5.423 -13.239 1.00 90.56 264 GLU A C 1
ATOM 2148 O O . GLU A 1 264 ? 6.218 5.094 -12.622 1.00 90.56 264 GLU A O 1
ATOM 2153 N N . LEU A 1 265 ? 7.310 5.329 -14.571 1.00 91.50 265 LEU A N 1
ATOM 2154 C CA . LEU A 1 265 ? 6.206 4.877 -15.425 1.00 91.50 265 LEU A CA 1
ATOM 2155 C C . LEU A 1 265 ? 5.770 3.444 -15.101 1.00 91.50 265 LEU A C 1
ATOM 2157 O O . LEU A 1 265 ? 4.590 3.123 -15.157 1.00 91.50 265 LEU A O 1
ATOM 2161 N N . HIS A 1 266 ? 6.702 2.547 -14.771 1.00 87.88 266 HIS A N 1
ATOM 2162 C CA . HIS A 1 266 ? 6.359 1.197 -14.320 1.00 87.88 266 HIS A CA 1
ATOM 2163 C C . HIS A 1 266 ? 5.522 1.215 -13.034 1.00 87.88 266 HIS A C 1
ATOM 2165 O O . HIS A 1 266 ? 4.496 0.545 -12.971 1.00 87.88 266 HIS A O 1
ATOM 2171 N N . ALA A 1 267 ? 5.894 2.030 -12.043 1.00 88.25 267 ALA A N 1
ATOM 2172 C CA . ALA A 1 267 ? 5.112 2.159 -10.815 1.00 88.25 267 ALA A CA 1
ATOM 2173 C C . ALA A 1 267 ? 3.685 2.677 -11.082 1.00 88.25 267 ALA A C 1
ATOM 2175 O O . ALA A 1 267 ? 2.729 2.160 -10.504 1.00 88.25 267 ALA A O 1
ATOM 2176 N N . GLU A 1 268 ? 3.527 3.649 -11.987 1.00 90.38 268 GLU A N 1
ATOM 2177 C CA . GLU A 1 268 ? 2.211 4.160 -12.402 1.00 90.38 268 GLU A CA 1
ATOM 2178 C C . GLU A 1 268 ? 1.377 3.117 -13.161 1.00 90.38 268 GLU A C 1
ATOM 2180 O O . GLU A 1 268 ? 0.161 3.036 -12.966 1.00 90.38 268 GLU A O 1
ATOM 2185 N N . ARG A 1 269 ? 2.017 2.283 -13.994 1.00 89.69 269 ARG A N 1
ATOM 2186 C CA . ARG A 1 269 ? 1.350 1.165 -14.681 1.00 89.69 269 ARG A CA 1
ATOM 2187 C C . ARG A 1 269 ? 0.802 0.160 -13.672 1.00 89.69 269 ARG A C 1
ATOM 2189 O O . ARG A 1 269 ? -0.384 -0.147 -13.728 1.00 89.69 269 ARG A O 1
ATOM 2196 N N . CYS A 1 270 ? 1.617 -0.269 -12.708 1.00 86.00 270 CYS A N 1
ATOM 2197 C CA . CYS A 1 270 ? 1.190 -1.193 -11.655 1.00 86.00 270 CYS A CA 1
ATOM 2198 C C . CYS A 1 270 ? 0.031 -0.631 -10.815 1.00 86.00 270 CYS A C 1
ATOM 2200 O O . CYS A 1 270 ? -0.920 -1.349 -10.514 1.00 86.00 270 CYS A O 1
ATOM 2202 N N . ASP A 1 271 ? 0.071 0.659 -10.463 1.00 88.00 271 ASP A N 1
ATOM 2203 C CA . ASP A 1 271 ? -1.027 1.331 -9.753 1.00 88.00 271 ASP A CA 1
ATOM 2204 C C . ASP A 1 271 ? -2.315 1.385 -10.596 1.00 88.00 271 ASP A C 1
ATOM 2206 O O . ASP A 1 271 ? -3.412 1.166 -10.078 1.00 88.00 271 ASP A O 1
ATOM 2210 N N . THR A 1 272 ? -2.190 1.614 -11.905 1.00 89.25 272 THR A N 1
ATOM 2211 C CA . THR A 1 272 ? -3.324 1.599 -12.840 1.00 89.25 272 THR A CA 1
ATOM 2212 C C . THR A 1 272 ? -3.932 0.200 -12.956 1.00 89.25 272 THR A C 1
ATOM 2214 O O . THR A 1 272 ? -5.148 0.056 -12.847 1.00 89.25 272 THR A O 1
ATOM 2217 N N . GLU A 1 273 ? -3.112 -0.841 -13.111 1.00 87.06 273 GLU A N 1
ATOM 2218 C CA . GLU A 1 273 ? -3.585 -2.230 -13.186 1.00 87.06 273 GLU A CA 1
ATOM 2219 C C . GLU A 1 273 ? -4.291 -2.672 -11.907 1.00 87.06 273 GLU A C 1
ATOM 2221 O O . GLU A 1 273 ? -5.348 -3.297 -11.974 1.00 87.06 273 GLU A O 1
ATOM 2226 N N . LEU A 1 274 ? -3.761 -2.286 -10.745 1.00 86.44 274 LEU A N 1
ATOM 2227 C CA . LEU A 1 274 ? -4.376 -2.590 -9.457 1.00 86.44 274 LEU A CA 1
ATOM 2228 C C . LEU A 1 274 ? -5.758 -1.942 -9.297 1.00 86.44 274 LEU A C 1
ATOM 2230 O O . LEU A 1 274 ? -6.638 -2.521 -8.669 1.00 86.44 274 LEU A O 1
ATOM 2234 N N . LYS A 1 275 ? -5.948 -0.734 -9.841 1.00 88.19 275 LYS A N 1
ATOM 2235 C CA . LYS A 1 275 ? -7.217 0.009 -9.772 1.00 88.19 275 LYS A CA 1
ATOM 2236 C C . LYS A 1 275 ? -8.265 -0.481 -10.770 1.00 88.19 275 LYS A C 1
ATOM 2238 O O . LYS A 1 275 ? -9.451 -0.261 -10.528 1.00 88.19 275 LYS A O 1
ATOM 2243 N N . LEU A 1 276 ? -7.833 -1.045 -11.899 1.00 87.50 276 LEU A N 1
ATOM 2244 C CA . LEU A 1 276 ? -8.718 -1.580 -12.938 1.00 87.50 276 LEU A CA 1
ATOM 2245 C C . LEU A 1 276 ? -9.109 -3.043 -12.700 1.00 87.50 276 LEU A C 1
ATOM 2247 O O . LEU A 1 276 ? -10.151 -3.461 -13.201 1.00 87.50 276 LEU A O 1
ATOM 2251 N N . SER A 1 277 ? -8.290 -3.810 -11.969 1.00 80.62 277 SER A N 1
ATOM 2252 C CA . SER A 1 277 ? -8.607 -5.194 -11.586 1.00 80.62 277 SER A CA 1
ATOM 2253 C C . SER A 1 277 ? -9.770 -5.294 -10.601 1.00 80.62 277 SER A C 1
ATOM 2255 O O . SER A 1 277 ? -10.367 -6.397 -10.602 1.00 80.62 277 SER A O 1
#

Foldseek 3Di:
DLLVVLVVVVVVCVVVVPDDDDDPVVVVVSVVLVVVLVVCVVVVVVVVSNVSSVVVVVPPPDDPVVVVVVVVVVVVVLQVPAWDWDDDDPDPPDDTDIDGQKDWDWDPWDQDPNDTDHIDIDIDGDPVVVVVCLVDVPPDDDPDDQDPDQWAQDDAQQGIGHPPDTDGLDDPVPDVVVSVVRRPDDSVVCVVVRVVVSVVSRDDDDDDVVVLVVCVVCVVVQFPPPPTFGNDQDDQDDQDPDPDPVSNVVSVVSNVVSVVVRVVSSVSNSVVVVVSD

Sequence (277 aa):
YKVQAFFQKTRRKTRSKTESENDPGLDKEQAKCRKLVKSLVRRRKLTEAQKLVQQEIELEEWGTEAQVKLGTRLIELLLDSAFVQSPADQTPDSSPDFRPAFKHVLRKPIVENGRLKKKHFVIECDPLVHEGFESTARHVEIPYLPMLVPPTKWKGYDKGGHLFLPSYVMRTHGVKDQKEAIKSVPRKQLRKVFEALDILGGTKWRVNRRVHDVVETIWSRGGGIAGLVDKGNIPLPEQPETEDPDEIQKWKWSVKKTKKANRELHAERCDTELKLS

Secondary structure (DSSP, 8-state):
-HHHHHHHHHHHHHHSTTS----HHHHHHHHHHHHHHHHHHHTT-HHHHHHHHHHHHHTSPPPHHHHHHHHHHHHHHHHHH-EEEPP--S-TT----EEESEEEEEEPPEEETTEEEPPEEEEEEPHHHHHHHHT-GGGS----PPPSSPPEEEEETTEEESSSS---SS--TT-HHHHHHHHHS-HHHHHHHHHHHHHHHT------HHHHHHHHHHHHTTB-STTPPBSSPPPPPPPPS---HHHHHHHHHHHHHHHHHHHHHHHHHHHHHHHH-

Organism: Aegilops tauschii subsp. strangulata (NCBI:txid200361)

pLDDT: mean 82.67, std 13.44, range [38.0, 97.62]

Radius of gyration: 27.77 Å; chains: 1; bounding box: 58×49×73 Å